Protein AF-A0A1C7LL46-F1 (afdb_monomer)

Mean predicted aligned error: 19.54 Å

pLDDT: mean 70.91, std 16.09, range [36.84, 93.62]

Solvent-accessible surface area (backbone atoms only — not comparable to full-atom values): 14063 Å² total; per-residue (Å²): 133,83,80,82,71,77,73,54,71,69,54,54,52,47,54,58,38,64,30,68,59,75,82,64,92,79,75,80,82,87,82,90,65,96,66,77,82,64,28,35,46,62,74,77,42,80,65,54,36,87,51,87,50,67,73,59,39,56,54,45,37,74,77,37,59,83,48,45,43,78,63,75,73,74,74,75,78,76,75,72,84,76,82,86,79,87,82,93,74,92,71,92,77,79,77,81,81,76,77,92,79,67,84,74,63,55,69,78,69,58,83,65,59,61,30,77,50,78,49,71,42,44,60,58,96,88,39,73,68,31,59,89,91,48,89,86,40,42,44,81,43,82,47,75,15,84,36,82,72,62,59,55,79,72,74,62,78,74,70,63,77,74,74,73,82,64,83,80,77,83,72,86,73,81,85,78,84,77,90,75,87,79,79,79,79,79,80,79,79,81,83,87,73,81,76,65,81,76,79,80,114

Organism: Grifola frondosa (NCBI:txid5627)

Secondary structure (DSSP, 8-state):
-----PPPHHHHHHHHHHSPPP--TT-----SS------HHHHHS-SSB----HHHHHHHHHH-TTTBPPP----------------------------S--TTTSGGGS---SEEEEEEESEETTEE-SPTT-TT-PEEEEEEESSTTTTGGGG-----------------------------------------GGGG-

Radius of gyration: 31.67 Å; Cα contacts (8 Å, |Δi|>4): 119; chains: 1; bounding box: 54×77×89 Å

Foldseek 3Di:
DDPPPPDDPVVVVCCQQQDQPDPPVPDPDDDDDPDDRQGNVVVPDPPCDQDPDVVVQVVCCVSPVGNHDDNPPPPPPPVPDDDDDDDDDDDDDDDPPPDPDPPPVVVVVVPAFQDKDKDFAQADPNDGPADPPDPPRGDIDIDGHNHPPSCVVVVVPPPVPPPPPPDDPDDPPPDPDDDDDPDDDDPDPDPPDPPDPVVVD

Structure (mmCIF, N/CA/C/O backbone):
data_AF-A0A1C7LL46-F1
#
_entry.id   AF-A0A1C7LL46-F1
#
loop_
_atom_site.group_PDB
_atom_site.id
_atom_site.type_symbol
_atom_site.label_atom_id
_atom_site.label_alt_id
_atom_site.label_comp_id
_atom_site.label_asym_id
_atom_site.label_entity_id
_atom_site.label_seq_id
_atom_site.pdbx_PDB_ins_code
_atom_site.Cartn_x
_atom_site.Cartn_y
_atom_site.Cartn_z
_atom_site.occupancy
_atom_site.B_iso_or_equiv
_atom_site.auth_seq_id
_atom_site.auth_comp_id
_atom_site.auth_asym_id
_atom_site.auth_atom_id
_atom_site.pdbx_PDB_model_num
ATOM 1 N N . MET A 1 1 ? -11.015 16.821 -11.821 1.00 39.72 1 MET A N 1
ATOM 2 C CA . MET A 1 1 ? -9.944 15.807 -11.879 1.00 39.72 1 MET A CA 1
ATOM 3 C C . MET A 1 1 ? -9.579 15.458 -10.449 1.00 39.72 1 MET A C 1
ATOM 5 O O . MET A 1 1 ? -9.053 16.314 -9.752 1.00 39.72 1 MET A O 1
ATOM 9 N N . ALA A 1 2 ? -9.971 14.277 -9.973 1.00 36.84 2 ALA A N 1
ATOM 10 C CA . ALA A 1 2 ? -9.552 13.798 -8.661 1.00 36.84 2 ALA A CA 1
ATOM 11 C C . ALA A 1 2 ? -8.119 13.280 -8.803 1.00 36.84 2 ALA A C 1
ATOM 13 O O . ALA A 1 2 ? -7.870 12.377 -9.597 1.00 36.84 2 ALA A O 1
ATOM 14 N N . HIS A 1 3 ? -7.171 13.884 -8.093 1.00 38.28 3 HIS A N 1
ATOM 15 C CA . HIS A 1 3 ? -5.833 13.322 -7.995 1.00 38.28 3 HIS A CA 1
ATOM 16 C C . HIS A 1 3 ? -5.945 12.044 -7.162 1.00 38.28 3 HIS A C 1
ATOM 18 O O . HIS A 1 3 ? -6.158 12.114 -5.952 1.00 38.28 3 HIS A O 1
ATOM 24 N N . CYS A 1 4 ? -5.843 10.881 -7.807 1.00 42.25 4 CYS A N 1
ATOM 25 C CA . CYS A 1 4 ? -5.650 9.609 -7.118 1.00 42.25 4 CYS A CA 1
ATOM 26 C C . CYS A 1 4 ? -4.240 9.597 -6.519 1.00 42.25 4 CYS A C 1
ATOM 28 O O . CYS A 1 4 ? -3.315 9.013 -7.074 1.00 42.25 4 CYS A O 1
ATOM 30 N N . SER A 1 5 ? -4.065 10.300 -5.401 1.00 73.81 5 SER A N 1
ATOM 31 C CA . SER A 1 5 ? -2.885 10.153 -4.560 1.00 73.81 5 SER A CA 1
ATOM 32 C C . SER A 1 5 ? -2.963 8.769 -3.941 1.00 73.81 5 SER A C 1
ATOM 34 O O . SER A 1 5 ? -3.756 8.548 -3.026 1.00 73.81 5 SER A O 1
ATOM 36 N N . VAL A 1 6 ? -2.172 7.831 -4.458 1.00 72.56 6 VAL A N 1
ATOM 37 C CA . VAL A 1 6 ? -2.021 6.530 -3.812 1.00 72.56 6 VAL A CA 1
ATOM 38 C C . VAL A 1 6 ? -1.464 6.789 -2.408 1.00 72.56 6 VAL A C 1
ATOM 40 O O . VAL A 1 6 ? -0.405 7.411 -2.292 1.00 72.56 6 VAL A O 1
ATOM 43 N N . PRO A 1 7 ? -2.182 6.394 -1.343 1.00 74.62 7 PRO A N 1
ATOM 44 C CA . PRO A 1 7 ? -1.717 6.600 0.020 1.00 74.62 7 PRO A CA 1
ATOM 45 C C . PRO A 1 7 ? -0.386 5.875 0.230 1.00 74.62 7 PRO A C 1
ATOM 47 O O . PRO A 1 7 ? -0.138 4.814 -0.348 1.00 74.62 7 PRO A O 1
ATOM 50 N N . LEU A 1 8 ? 0.485 6.453 1.056 1.00 80.62 8 LEU A N 1
ATOM 51 C CA . LEU A 1 8 ? 1.765 5.828 1.388 1.00 80.62 8 LEU A CA 1
ATOM 52 C C . LEU A 1 8 ? 1.522 4.459 2.041 1.00 80.62 8 LEU A C 1
ATOM 54 O O . LEU A 1 8 ? 0.527 4.262 2.740 1.00 80.62 8 LEU A O 1
ATOM 58 N N . LEU A 1 9 ? 2.460 3.522 1.874 1.00 76.56 9 LEU A N 1
ATOM 59 C CA . LEU A 1 9 ? 2.357 2.187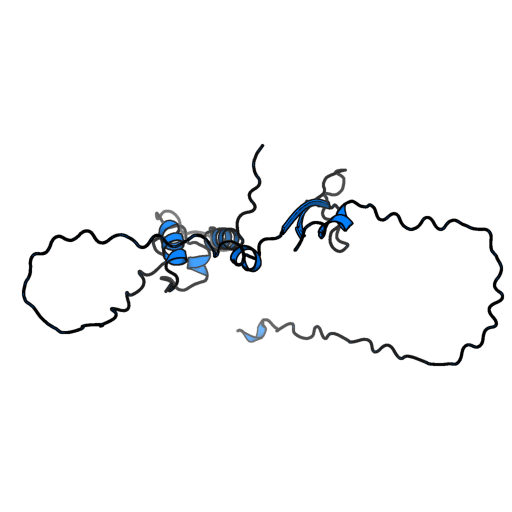 2.477 1.00 76.56 9 LEU A CA 1
ATOM 60 C C . LEU A 1 9 ? 2.110 2.259 3.993 1.00 76.56 9 LEU A C 1
ATOM 62 O O . LEU A 1 9 ? 1.296 1.511 4.521 1.00 76.56 9 LEU A O 1
ATOM 66 N N . SER A 1 10 ? 2.757 3.201 4.684 1.00 77.31 10 SER A N 1
ATOM 67 C CA . SER A 1 10 ? 2.539 3.440 6.114 1.00 77.31 10 SER A CA 1
ATOM 68 C C . SER A 1 10 ? 1.086 3.793 6.436 1.00 77.31 10 SER A C 1
ATOM 70 O O . SER A 1 10 ? 0.539 3.282 7.408 1.00 77.31 10 SER A O 1
ATOM 72 N N . GLU A 1 11 ? 0.438 4.616 5.612 1.00 81.62 11 GLU A N 1
ATOM 73 C CA . GLU A 1 11 ? -0.970 4.980 5.772 1.00 81.62 11 GLU A CA 1
ATOM 74 C C . GLU A 1 11 ? -1.886 3.771 5.560 1.00 81.62 11 GLU A C 1
ATOM 76 O O . GLU A 1 11 ? -2.806 3.565 6.348 1.00 81.62 11 GLU A O 1
ATOM 81 N N . LEU A 1 12 ? -1.616 2.940 4.546 1.00 83.69 12 LEU A N 1
ATOM 82 C CA . LEU A 1 12 ? -2.357 1.695 4.329 1.00 83.69 12 LEU A CA 1
ATOM 83 C C . LEU A 1 12 ? -2.206 0.736 5.516 1.00 83.69 12 LEU A C 1
ATOM 85 O O . LEU A 1 12 ? -3.208 0.224 6.011 1.00 83.69 12 LEU A O 1
ATOM 89 N N . CYS A 1 13 ? -0.988 0.560 6.033 1.00 83.44 13 CYS A N 1
ATOM 90 C CA . CYS A 1 13 ? -0.743 -0.247 7.228 1.00 83.44 13 CYS A CA 1
ATOM 91 C C . CYS A 1 13 ? -1.509 0.294 8.442 1.00 83.44 13 CYS A C 1
ATOM 93 O O . CYS A 1 13 ? -2.132 -0.480 9.166 1.00 83.44 13 CYS A O 1
ATOM 95 N N . PHE A 1 14 ? -1.518 1.615 8.655 1.00 85.62 14 PHE A N 1
ATOM 96 C CA . PHE A 1 14 ? -2.304 2.208 9.735 1.00 85.62 14 PHE A CA 1
ATOM 97 C C . PHE A 1 14 ? -3.803 2.016 9.516 1.00 85.62 14 PHE A C 1
ATOM 99 O O . PHE A 1 14 ? -4.487 1.650 10.460 1.00 85.62 14 PHE A O 1
ATOM 106 N N . ARG A 1 15 ? -4.333 2.166 8.299 1.00 87.38 15 ARG A N 1
ATOM 107 C CA . ARG A 1 15 ? -5.757 1.897 8.032 1.00 87.38 15 ARG A CA 1
ATOM 108 C C . ARG A 1 15 ? -6.154 0.473 8.410 1.00 87.38 15 ARG A C 1
ATOM 110 O O . ARG A 1 15 ? -7.211 0.297 9.001 1.00 87.38 15 ARG A O 1
ATOM 117 N N . VAL A 1 16 ? -5.301 -0.512 8.127 1.00 90.69 16 VAL A N 1
ATOM 118 C CA . VAL A 1 16 ? -5.537 -1.909 8.520 1.00 90.69 16 VAL A CA 1
ATOM 119 C C . VAL A 1 16 ? -5.450 -2.078 10.038 1.00 90.69 16 VAL A C 1
ATOM 121 O O . VAL A 1 16 ? -6.355 -2.636 10.642 1.00 90.69 16 VAL A O 1
ATOM 124 N N . LEU A 1 17 ? -4.405 -1.559 10.687 1.00 89.81 17 LEU A N 1
ATOM 125 C CA . LEU A 1 17 ? -4.219 -1.700 12.140 1.00 89.81 17 LEU A CA 1
ATOM 126 C C . LEU A 1 17 ? -5.294 -0.975 12.965 1.00 89.81 17 LEU A C 1
ATOM 128 O O . LEU A 1 17 ? -5.624 -1.396 14.075 1.00 89.81 17 LEU A O 1
ATOM 132 N N . LEU A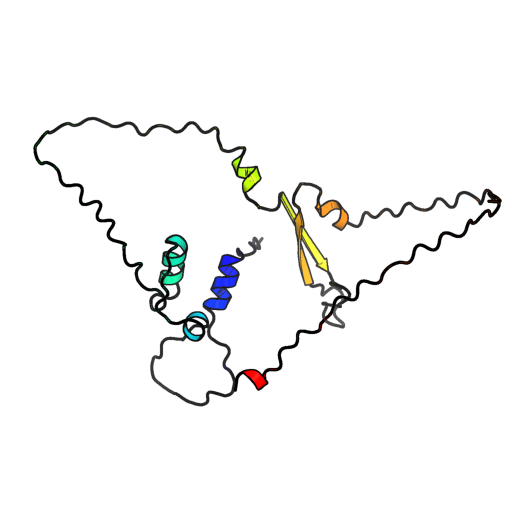 1 18 ? -5.817 0.128 12.434 1.00 88.25 18 LEU A N 1
ATOM 133 C CA . LEU A 1 18 ? -6.825 0.970 13.071 1.00 88.25 18 LEU A CA 1
ATOM 134 C C . LEU A 1 18 ? -8.258 0.577 12.708 1.00 88.25 18 LEU A C 1
ATOM 136 O O . LEU A 1 18 ? -9.192 1.127 13.289 1.00 88.25 18 LEU A O 1
ATOM 140 N N . ALA A 1 19 ? -8.440 -0.351 11.768 1.00 89.88 19 ALA A N 1
ATOM 141 C CA . ALA A 1 19 ? -9.754 -0.866 11.435 1.00 89.88 19 ALA A CA 1
ATOM 142 C C . ALA A 1 19 ? -10.361 -1.615 12.639 1.00 89.88 19 ALA A C 1
ATOM 144 O O . ALA A 1 19 ? -9.629 -2.190 13.460 1.00 89.88 19 ALA A O 1
ATOM 145 N N . PRO A 1 20 ? -11.699 -1.607 12.769 1.00 88.81 20 PRO A N 1
ATOM 146 C CA . PRO A 1 20 ? -12.373 -2.489 13.708 1.00 88.81 20 PRO A CA 1
ATOM 147 C C . PRO A 1 20 ? -12.085 -3.953 13.329 1.00 88.81 20 PRO A C 1
ATOM 149 O O . PRO A 1 20 ? -11.974 -4.261 12.140 1.00 88.81 20 PRO A O 1
ATOM 152 N N . PRO A 1 21 ? -11.951 -4.866 14.305 1.00 87.38 21 PRO A N 1
ATOM 153 C CA . PRO A 1 21 ? -11.805 -6.281 14.016 1.00 87.38 21 PRO A CA 1
ATOM 154 C C . PRO A 1 21 ? -13.058 -6.775 13.294 1.00 87.38 21 PRO A C 1
ATOM 156 O O . PRO A 1 21 ? -14.181 -6.446 13.685 1.00 87.38 21 PRO A O 1
ATOM 159 N N . GLU A 1 22 ? -12.858 -7.569 12.243 1.00 84.75 22 GLU A N 1
ATOM 160 C CA . GLU A 1 22 ? -13.953 -8.235 11.543 1.00 84.75 22 GLU A CA 1
ATOM 161 C C . GLU A 1 22 ? -14.803 -9.012 12.563 1.00 84.75 22 GLU A C 1
ATOM 163 O O . GLU A 1 22 ? -14.236 -9.730 13.402 1.00 84.75 22 GLU A O 1
ATOM 168 N N . PRO A 1 23 ? -16.142 -8.869 12.540 1.00 77.00 23 PRO A N 1
ATOM 169 C CA . PRO A 1 23 ? -17.026 -9.556 13.464 1.00 77.00 23 PRO A CA 1
ATOM 170 C C . PRO A 1 23 ? -16.974 -11.051 13.156 1.00 77.00 23 PRO A C 1
ATOM 172 O O . PRO A 1 23 ? -17.749 -11.586 12.365 1.00 77.00 23 PRO A O 1
ATOM 175 N N . THR A 1 24 ? -16.032 -11.745 13.784 1.00 76.06 24 THR A N 1
ATOM 176 C CA . THR A 1 24 ? -15.979 -13.199 13.759 1.00 76.06 24 THR A CA 1
ATOM 177 C C . THR A 1 24 ? -17.281 -13.684 14.383 1.00 76.06 24 THR A C 1
ATOM 179 O O . THR A 1 24 ? -17.603 -13.351 15.525 1.00 76.06 24 THR A O 1
ATOM 182 N N . ALA A 1 25 ? -18.066 -14.417 13.589 1.00 67.31 25 ALA A N 1
ATOM 183 C CA . ALA A 1 25 ? -19.472 -14.756 13.828 1.00 67.31 25 ALA A CA 1
ATOM 184 C C . ALA A 1 25 ? -19.757 -15.538 15.131 1.00 67.31 25 ALA A C 1
ATOM 186 O O . ALA A 1 25 ? -20.892 -15.921 15.400 1.00 67.31 25 ALA A O 1
ATOM 187 N N . THR A 1 26 ? -18.740 -15.787 15.949 1.00 65.94 26 THR A N 1
ATOM 188 C CA . THR A 1 26 ? -18.795 -16.567 17.179 1.00 65.94 26 THR A CA 1
ATOM 189 C C . THR A 1 26 ? -19.023 -15.748 18.445 1.00 65.94 26 THR A C 1
ATOM 191 O O . THR A 1 26 ? -19.378 -16.349 19.456 1.00 65.94 26 THR A O 1
ATOM 194 N N . ASN A 1 27 ? -18.893 -14.415 18.440 1.00 56.12 27 ASN A N 1
ATOM 195 C CA . ASN A 1 27 ? -19.076 -13.640 19.675 1.00 56.12 27 ASN A CA 1
ATOM 196 C C . ASN A 1 27 ? -20.486 -13.047 19.793 1.00 56.12 27 ASN A C 1
ATOM 198 O O . ASN A 1 27 ? -20.750 -11.870 19.542 1.00 56.12 27 ASN A O 1
ATOM 202 N N . THR A 1 28 ? -21.419 -13.923 20.155 1.00 63.34 28 THR A N 1
ATOM 203 C CA . THR A 1 28 ? -22.797 -13.559 20.472 1.00 63.34 28 THR A CA 1
ATOM 204 C C . THR A 1 28 ? -22.840 -12.938 21.871 1.00 63.34 28 THR A C 1
ATOM 206 O O . THR A 1 28 ? -22.580 -13.613 22.858 1.00 63.34 28 THR A O 1
ATOM 209 N N . GLN A 1 29 ? -23.251 -11.667 21.924 1.00 61.62 29 GLN A N 1
ATOM 210 C CA . GLN A 1 29 ? -23.754 -10.941 23.099 1.00 61.62 29 GLN A CA 1
ATOM 211 C C . GLN A 1 29 ? -22.730 -10.449 24.137 1.00 61.62 29 GLN A C 1
ATOM 213 O O . GLN A 1 29 ? -22.396 -11.108 25.116 1.00 61.62 29 GLN A O 1
ATOM 218 N N . SER A 1 30 ? -22.423 -9.156 24.048 1.00 53.72 30 SER A N 1
ATOM 219 C CA . SER A 1 30 ? -22.454 -8.289 25.230 1.00 53.72 30 SER A CA 1
ATOM 220 C C . SER A 1 30 ? -23.009 -6.931 24.822 1.00 53.72 30 SER A C 1
ATOM 222 O O . SER A 1 30 ? -22.359 -6.124 24.164 1.00 53.72 30 SER A O 1
ATOM 224 N N . ALA A 1 31 ? -24.287 -6.749 25.140 1.00 56.97 31 ALA A N 1
ATOM 225 C CA . ALA A 1 31 ? -25.068 -5.571 24.827 1.00 56.97 31 ALA A CA 1
ATOM 226 C C . ALA A 1 31 ? -24.829 -4.450 25.855 1.00 56.97 31 ALA A C 1
ATOM 228 O O . ALA A 1 31 ? -24.741 -4.697 27.054 1.00 56.97 31 ALA A O 1
ATOM 229 N N . ALA A 1 32 ? -24.852 -3.215 25.348 1.00 50.75 32 ALA A N 1
ATOM 230 C CA . ALA A 1 32 ? -25.292 -2.005 26.050 1.00 50.75 32 ALA A CA 1
ATOM 231 C C . ALA A 1 32 ? -24.378 -1.360 27.116 1.00 50.75 32 ALA A C 1
ATOM 233 O 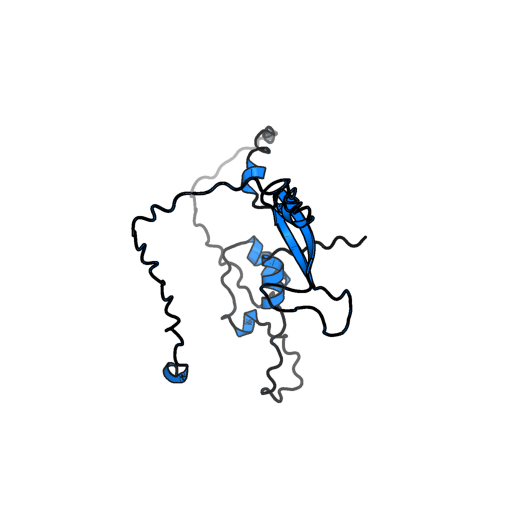O . ALA A 1 32 ? -24.869 -0.646 27.987 1.00 50.75 32 ALA A O 1
ATOM 234 N N . GLY A 1 33 ? -23.057 -1.495 27.000 1.00 59.97 33 GLY A N 1
ATOM 235 C CA . GLY A 1 33 ? -22.121 -0.511 27.560 1.00 59.97 33 GLY A CA 1
ATOM 236 C C . GLY A 1 33 ? -21.550 0.350 26.436 1.00 59.97 33 GLY A C 1
ATOM 237 O O . GLY A 1 33 ? -21.366 -0.161 25.336 1.00 59.97 33 GLY A O 1
ATOM 238 N N . GLN A 1 34 ? -21.252 1.629 26.674 1.00 64.12 34 GLN A N 1
ATOM 239 C CA . GLN A 1 34 ? -20.452 2.476 25.773 1.00 64.12 34 GLN A CA 1
ATOM 240 C C . GLN A 1 34 ? -19.004 1.950 25.701 1.00 64.12 34 GLN A C 1
ATOM 242 O O . GLN A 1 34 ? -18.069 2.593 26.169 1.00 64.12 34 GLN A O 1
ATOM 247 N N . GLY A 1 35 ? -18.831 0.729 25.195 1.00 66.00 35 GLY A N 1
ATOM 248 C CA . GLY A 1 35 ? -17.543 0.090 25.014 1.00 66.00 35 GLY A CA 1
ATOM 249 C C . GLY A 1 35 ? -16.788 0.842 23.936 1.00 66.00 35 GLY A C 1
ATOM 250 O O . GLY A 1 35 ? -17.284 1.019 22.823 1.00 66.00 35 GLY A O 1
ATOM 251 N N . THR A 1 36 ? -15.604 1.323 24.285 1.00 75.75 36 THR A N 1
ATOM 252 C CA . THR A 1 36 ? -14.623 1.807 23.324 1.00 75.75 36 THR A CA 1
ATOM 253 C C . THR A 1 36 ? -14.447 0.747 22.237 1.00 75.75 36 THR A C 1
ATOM 255 O O . THR A 1 36 ? -14.259 -0.431 22.540 1.00 75.75 36 THR A O 1
ATOM 258 N N . GLN A 1 37 ? -14.583 1.142 20.969 1.00 78.69 37 GLN A N 1
ATOM 259 C CA . GLN A 1 37 ? -14.369 0.229 19.848 1.00 78.69 37 GLN A CA 1
ATOM 260 C C . GLN A 1 37 ? -12.929 -0.279 19.927 1.00 78.69 37 GLN A C 1
ATOM 262 O O . GLN A 1 37 ? -11.989 0.512 19.847 1.00 78.69 37 GLN A O 1
ATOM 267 N N . THR A 1 38 ? -12.758 -1.582 20.136 1.00 83.94 38 THR A N 1
ATOM 268 C CA . THR A 1 38 ? -11.438 -2.203 20.127 1.00 83.94 38 THR A CA 1
ATOM 269 C C . THR A 1 38 ? -10.929 -2.233 18.693 1.00 83.94 38 THR A C 1
ATOM 271 O O . THR A 1 38 ? -11.652 -2.640 17.790 1.00 83.94 38 THR A O 1
ATOM 274 N N . THR A 1 39 ? -9.708 -1.762 18.452 1.00 89.31 39 THR A N 1
ATOM 275 C CA . THR A 1 39 ? -9.078 -1.824 17.121 1.00 89.31 39 THR A CA 1
ATOM 276 C C . THR A 1 39 ? -8.300 -3.127 16.954 1.00 89.31 39 THR A C 1
ATOM 278 O O . THR A 1 39 ? -7.928 -3.764 17.945 1.00 89.31 39 THR A O 1
ATOM 281 N N . ILE A 1 40 ? -7.994 -3.517 15.711 1.00 89.44 40 ILE A N 1
ATOM 282 C CA . ILE A 1 40 ? -7.128 -4.679 15.434 1.00 89.44 40 ILE A CA 1
ATOM 283 C C . ILE A 1 40 ? -5.801 -4.559 16.196 1.00 89.44 40 ILE A C 1
ATOM 285 O O . ILE A 1 40 ? -5.352 -5.523 16.817 1.00 89.44 40 ILE A O 1
ATOM 289 N N . LEU A 1 41 ? -5.223 -3.358 16.245 1.00 88.81 41 LEU A N 1
ATOM 290 C CA . LEU A 1 41 ? -4.002 -3.076 16.997 1.00 88.81 41 LEU A CA 1
ATOM 291 C C . LEU A 1 41 ? -4.135 -3.395 18.496 1.00 88.81 41 LEU A C 1
ATOM 293 O O . LEU A 1 41 ? -3.232 -4.011 19.053 1.00 88.81 41 LEU A O 1
ATOM 297 N N . GLN A 1 42 ? -5.254 -3.038 19.132 1.00 88.00 42 GLN A N 1
ATOM 298 C CA . GLN A 1 42 ? -5.509 -3.383 20.539 1.00 88.00 42 GLN A CA 1
ATOM 299 C C . GLN A 1 42 ? -5.764 -4.880 20.748 1.00 88.00 42 GLN A C 1
ATOM 301 O O . GLN A 1 42 ? -5.480 -5.401 21.821 1.00 88.00 42 GLN A O 1
ATOM 306 N N . SER A 1 43 ? -6.313 -5.571 19.744 1.00 86.94 43 SER A N 1
ATOM 307 C CA . SER A 1 43 ? -6.570 -7.014 19.831 1.00 86.94 43 SER A CA 1
ATOM 308 C C . SER A 1 43 ? -5.306 -7.862 19.665 1.00 86.94 43 SER A C 1
ATOM 310 O O . SER A 1 43 ? -5.185 -8.906 20.300 1.00 86.94 43 SER A O 1
ATOM 312 N N . LEU A 1 44 ? -4.364 -7.415 18.826 1.00 88.50 44 LEU A N 1
ATOM 313 C CA . LEU A 1 44 ? -3.159 -8.172 18.481 1.00 88.50 44 LEU A CA 1
ATOM 314 C C . LEU A 1 44 ? -1.967 -7.851 19.386 1.00 88.50 44 LEU A C 1
ATOM 316 O O . LEU A 1 44 ? -1.106 -8.708 19.584 1.00 88.50 44 LEU A O 1
ATOM 320 N N . TYR A 1 45 ? -1.891 -6.633 19.926 1.00 86.75 45 TYR A N 1
ATOM 321 C CA . TYR A 1 45 ? -0.752 -6.181 20.720 1.00 86.75 45 TYR A CA 1
ATOM 322 C C . TYR A 1 45 ? -1.154 -5.836 22.151 1.00 86.75 45 TYR A C 1
ATOM 324 O O . TYR A 1 45 ? -2.234 -5.315 22.416 1.00 86.75 45 TYR A O 1
ATOM 332 N N . GLN A 1 46 ? -0.234 -6.068 23.089 1.00 84.94 46 GLN A N 1
ATOM 333 C CA . GLN A 1 46 ? -0.395 -5.610 24.466 1.00 84.94 46 GLN A CA 1
ATOM 334 C C . GLN A 1 46 ? -0.248 -4.083 24.509 1.00 84.94 46 GLN A C 1
ATOM 336 O O . GLN A 1 46 ? 0.847 -3.544 24.346 1.00 84.94 46 GLN A O 1
ATOM 341 N N . CYS A 1 47 ? -1.364 -3.383 24.704 1.00 84.12 47 CYS A N 1
ATOM 342 C CA . CYS A 1 47 ? -1.382 -1.943 24.942 1.00 84.12 47 CYS A CA 1
ATOM 343 C C . CYS A 1 47 ? -1.143 -1.628 26.434 1.00 84.12 47 CYS A C 1
ATOM 345 O O . CYS A 1 47 ? -1.592 -2.385 27.297 1.00 84.12 47 CYS A O 1
ATOM 347 N N . PRO A 1 48 ? -0.491 -0.496 26.759 1.00 86.50 48 PRO A N 1
ATOM 348 C CA . PRO A 1 48 ? -0.084 0.568 25.842 1.00 86.50 48 PRO A CA 1
ATOM 349 C C . PRO A 1 48 ? 1.256 0.285 25.133 1.00 86.50 48 PRO A C 1
ATOM 351 O O . PRO A 1 48 ? 2.225 -0.132 25.760 1.00 86.50 48 PRO A O 1
ATOM 354 N N . LEU A 1 49 ? 1.330 0.560 23.825 1.00 85.19 49 LEU A N 1
ATOM 355 C CA . LEU A 1 49 ? 2.550 0.373 23.029 1.00 85.19 49 LEU A CA 1
ATOM 356 C C . LEU A 1 49 ? 3.648 1.356 23.459 1.00 85.19 49 LEU A C 1
ATOM 358 O O . LEU A 1 49 ? 3.381 2.548 23.645 1.00 85.19 49 LEU A O 1
ATOM 362 N N . GLU A 1 50 ? 4.891 0.880 23.565 1.00 87.50 50 GLU A N 1
ATOM 363 C CA . GLU A 1 50 ? 6.075 1.721 23.782 1.00 87.50 50 GLU A CA 1
ATOM 364 C C . GLU A 1 50 ? 6.674 2.136 22.427 1.00 87.50 50 GLU A C 1
ATOM 366 O O . GLU A 1 50 ? 7.492 1.436 21.825 1.00 87.50 50 GLU A O 1
ATOM 371 N N . VAL A 1 51 ? 6.238 3.287 21.910 1.00 86.12 51 VAL A N 1
ATOM 372 C CA . VAL A 1 51 ? 6.680 3.799 20.604 1.00 86.12 51 VAL A CA 1
ATOM 373 C C . VAL A 1 51 ? 7.865 4.747 20.787 1.00 86.12 51 VAL A C 1
ATOM 375 O O . VAL A 1 51 ? 7.733 5.823 21.364 1.00 86.12 51 VAL A O 1
ATOM 378 N N . LYS A 1 52 ? 9.033 4.373 20.252 1.00 86.38 52 LYS A N 1
ATOM 379 C CA . LYS A 1 52 ? 10.266 5.186 20.339 1.00 86.38 52 LYS A CA 1
ATOM 380 C C . LYS A 1 52 ? 10.371 6.273 19.263 1.00 86.38 52 LYS A C 1
ATOM 382 O O . LYS A 1 52 ? 11.143 7.214 19.418 1.00 86.38 52 LYS A O 1
ATOM 387 N N . ALA A 1 53 ? 9.624 6.143 18.165 1.00 86.69 53 ALA A N 1
ATOM 388 C CA . ALA A 1 53 ? 9.651 7.090 17.054 1.00 86.69 53 ALA A CA 1
ATOM 389 C C . ALA A 1 53 ? 8.616 8.215 17.272 1.00 86.69 53 ALA A C 1
ATOM 391 O O . ALA A 1 53 ? 7.416 7.936 17.234 1.00 86.69 53 ALA A O 1
ATOM 392 N N . PRO A 1 54 ? 9.033 9.485 17.452 1.00 83.81 54 PRO A N 1
ATOM 393 C CA . PRO A 1 54 ? 8.126 10.571 17.834 1.00 83.81 54 PRO A CA 1
ATOM 394 C C . PRO A 1 54 ? 7.057 10.870 16.775 1.00 83.81 54 PRO A C 1
ATOM 396 O O . PRO A 1 54 ? 5.916 11.147 17.124 1.00 83.81 54 PRO A O 1
ATOM 399 N N . LEU A 1 55 ? 7.392 10.747 15.484 1.00 82.06 55 LEU A N 1
ATOM 400 C CA . LEU A 1 55 ? 6.426 10.955 14.399 1.00 82.06 55 LEU A CA 1
ATOM 401 C C . LEU A 1 55 ? 5.298 9.911 14.438 1.00 82.06 55 LEU A C 1
ATOM 403 O O . LEU A 1 55 ? 4.128 10.258 14.334 1.00 82.06 55 LEU A O 1
ATOM 407 N N . VAL A 1 56 ? 5.655 8.639 14.643 1.00 84.38 56 VAL A N 1
ATOM 408 C CA . VAL A 1 56 ? 4.693 7.529 14.736 1.00 84.38 56 VAL A CA 1
ATOM 409 C C . VAL A 1 56 ? 3.844 7.659 15.998 1.00 84.38 56 VAL A C 1
ATOM 411 O O . VAL A 1 56 ? 2.646 7.397 15.959 1.00 84.38 56 VAL A O 1
ATOM 414 N N . TYR A 1 57 ? 4.449 8.102 17.103 1.00 88.25 57 TYR A N 1
ATOM 415 C CA . TYR A 1 57 ? 3.749 8.349 18.357 1.00 88.25 57 TYR A CA 1
ATOM 416 C C . TYR A 1 57 ? 2.645 9.402 18.204 1.00 88.25 57 TYR A C 1
ATOM 418 O O . TYR A 1 57 ? 1.514 9.136 18.595 1.00 88.25 57 TYR A O 1
ATOM 426 N N . GLU A 1 58 ? 2.935 10.564 17.607 1.00 85.06 58 GLU A N 1
ATOM 427 C CA . GLU A 1 58 ? 1.929 11.622 17.423 1.00 85.06 58 GLU A CA 1
ATOM 428 C C . GLU A 1 58 ? 0.771 11.157 16.529 1.00 85.06 58 GLU A C 1
ATOM 430 O O . GLU A 1 58 ? -0.394 11.383 16.858 1.00 85.06 58 GLU A O 1
ATOM 435 N N . THR A 1 59 ? 1.070 10.436 15.442 1.00 84.00 59 THR A N 1
ATOM 436 C CA . THR A 1 59 ? 0.036 9.864 14.568 1.00 84.00 59 THR A CA 1
ATOM 437 C C . THR A 1 59 ? -0.826 8.843 15.309 1.00 84.00 59 THR A C 1
ATOM 439 O O . THR A 1 59 ? -2.050 8.959 15.313 1.00 84.00 59 THR A O 1
ATOM 442 N N . LEU A 1 60 ? -0.210 7.868 15.983 1.00 85.75 60 LEU A N 1
ATOM 443 C CA . LEU A 1 60 ? -0.954 6.837 16.707 1.00 85.75 60 LEU A CA 1
ATOM 444 C C . LEU A 1 60 ? -1.752 7.416 17.877 1.00 85.75 60 LEU A C 1
ATOM 446 O O . LEU A 1 60 ? -2.872 6.984 18.106 1.00 85.75 60 LEU A O 1
ATOM 450 N N . LYS A 1 61 ? -1.228 8.421 18.583 1.00 87.81 61 LYS A N 1
ATOM 451 C CA . LYS A 1 61 ? -1.928 9.101 19.677 1.00 87.81 61 LYS A CA 1
ATOM 452 C C . LYS A 1 61 ? -3.136 9.903 19.190 1.00 87.81 61 LYS A C 1
ATOM 454 O O . LYS A 1 61 ? -4.144 9.952 19.889 1.00 87.81 61 LYS A O 1
ATOM 459 N N . ALA A 1 62 ? -3.043 10.534 18.018 1.00 82.62 62 ALA A N 1
ATOM 460 C CA . ALA A 1 62 ? -4.168 11.248 17.420 1.00 82.62 62 ALA A CA 1
ATOM 461 C C . ALA A 1 62 ? -5.286 10.287 16.982 1.00 82.62 62 ALA A C 1
ATOM 463 O O . ALA A 1 62 ? -6.462 10.616 17.112 1.00 82.62 62 ALA A O 1
ATOM 464 N N . CYS A 1 63 ? -4.921 9.104 16.484 1.00 79.19 63 CYS A N 1
ATOM 465 C CA . CYS A 1 63 ? -5.882 8.119 15.994 1.00 79.19 63 CYS A CA 1
ATOM 466 C C . CYS A 1 63 ? -6.433 7.187 17.086 1.00 79.19 63 CYS A C 1
ATOM 468 O O . CYS A 1 63 ? -7.586 6.776 17.010 1.00 79.19 63 CYS A O 1
ATOM 470 N N . VAL A 1 64 ? -5.617 6.828 18.079 1.00 85.62 64 VAL A N 1
ATOM 471 C CA . VAL A 1 64 ? -5.923 5.848 19.137 1.00 85.62 64 VAL A CA 1
ATOM 472 C C . VAL A 1 64 ? -5.255 6.296 20.442 1.00 85.62 64 VAL A C 1
ATOM 474 O O . VAL A 1 64 ? -4.215 5.765 20.844 1.00 85.62 64 VAL A O 1
ATOM 477 N N . PRO A 1 65 ? -5.821 7.302 21.127 1.00 81.38 65 PRO A N 1
ATOM 478 C CA . PRO A 1 65 ? -5.174 7.921 22.283 1.00 81.38 65 PRO A CA 1
ATOM 479 C C . PRO A 1 65 ? -4.880 6.927 23.414 1.00 81.38 65 PRO A C 1
ATOM 481 O O . PRO A 1 65 ? -3.878 7.080 24.110 1.00 81.38 65 PRO A O 1
ATOM 484 N N . ASP A 1 66 ? -5.696 5.880 23.549 1.00 82.38 66 ASP A N 1
ATOM 485 C CA . ASP A 1 66 ? -5.583 4.894 24.628 1.00 82.38 66 ASP A CA 1
ATOM 486 C C . ASP A 1 66 ? -4.615 3.740 24.312 1.00 82.38 66 ASP A C 1
ATOM 488 O O . ASP A 1 66 ? -4.243 2.977 25.203 1.00 82.38 66 ASP A O 1
ATOM 492 N N . ALA A 1 67 ? -4.184 3.586 23.054 1.00 84.00 67 ALA A N 1
ATOM 493 C CA . ALA A 1 67 ? -3.334 2.464 22.643 1.00 84.00 67 ALA A CA 1
ATOM 494 C C . ALA A 1 67 ? -1.831 2.728 22.828 1.00 84.00 67 ALA A C 1
ATOM 496 O O . ALA A 1 67 ? -1.022 1.804 22.700 1.00 84.00 67 ALA A O 1
ATOM 497 N N . VAL A 1 68 ? -1.438 3.974 23.107 1.00 85.81 68 VAL A N 1
ATOM 498 C CA . VAL A 1 68 ? -0.039 4.415 23.083 1.00 85.81 68 VAL A CA 1
ATOM 499 C C . VAL A 1 68 ? 0.368 4.969 24.441 1.00 85.81 68 VAL A C 1
ATOM 501 O O . VAL A 1 68 ? -0.281 5.863 24.983 1.00 85.81 68 VAL A O 1
ATOM 504 N N . SER A 1 69 ? 1.474 4.469 24.996 1.00 84.88 69 SER A N 1
ATOM 505 C CA . SER A 1 69 ? 2.022 5.031 26.233 1.00 84.88 69 SER A CA 1
ATOM 506 C C . SER A 1 69 ? 2.756 6.320 25.905 1.00 84.88 69 SER A C 1
ATOM 508 O O . SER A 1 69 ? 3.448 6.405 24.888 1.00 84.88 69 SER A O 1
ATOM 510 N N . LYS A 1 70 ? 2.630 7.334 26.771 1.00 80.44 70 LYS A N 1
ATOM 511 C CA . LYS A 1 70 ? 3.519 8.496 26.691 1.00 80.44 70 LYS A CA 1
ATOM 512 C C . LYS A 1 70 ? 4.945 7.952 26.715 1.00 80.44 70 LYS A C 1
ATOM 514 O O . LYS A 1 70 ? 5.236 7.202 27.651 1.00 80.44 70 LYS A O 1
ATOM 519 N N . PRO A 1 71 ? 5.801 8.283 25.727 1.00 76.25 71 PRO A N 1
ATOM 520 C CA . PRO A 1 71 ? 7.177 7.841 25.756 1.00 76.25 71 PRO A CA 1
ATOM 521 C C . PRO A 1 71 ? 7.705 8.276 27.108 1.00 76.25 71 PRO A C 1
ATOM 523 O O . PRO A 1 71 ? 7.599 9.456 27.461 1.00 76.25 71 PRO A O 1
ATOM 526 N N . THR A 1 72 ? 8.163 7.306 27.901 1.00 76.56 72 THR A N 1
ATOM 527 C CA . THR A 1 72 ? 8.882 7.606 29.129 1.00 76.56 72 THR A CA 1
ATOM 528 C C . THR A 1 72 ? 10.040 8.444 28.648 1.00 76.56 72 THR A C 1
ATOM 530 O O . THR A 1 72 ? 10.957 7.902 28.030 1.00 76.56 72 THR A O 1
ATOM 533 N N . GLU A 1 73 ? 9.938 9.769 28.808 1.00 71.25 73 GLU A N 1
ATOM 534 C CA . GLU A 1 73 ? 11.045 10.660 28.537 1.00 71.25 73 GLU A CA 1
ATOM 535 C C . GLU A 1 73 ? 12.162 10.052 29.355 1.00 71.25 73 GLU A C 1
ATOM 537 O O . GLU A 1 73 ? 12.118 10.059 30.589 1.00 71.25 73 GLU A O 1
ATOM 542 N N . GLN A 1 74 ? 13.108 9.405 28.671 1.00 58.72 74 GLN A N 1
ATOM 543 C CA . GLN A 1 74 ? 14.365 9.075 29.284 1.00 58.72 74 GLN A CA 1
ATOM 544 C C . GLN A 1 74 ? 14.884 10.441 29.653 1.00 58.72 74 GLN A C 1
ATOM 546 O O . GLN A 1 74 ? 15.376 11.178 28.798 1.00 58.72 74 GLN A O 1
ATOM 551 N N . LEU A 1 75 ? 14.636 10.797 30.913 1.00 54.59 75 LEU A N 1
ATOM 552 C CA . LEU A 1 75 ? 15.171 11.938 31.599 1.00 54.59 75 LEU A CA 1
ATOM 553 C C . LEU A 1 75 ? 16.659 11.762 31.413 1.00 54.59 75 LEU A C 1
ATOM 555 O O . LEU A 1 75 ? 17.326 11.053 32.167 1.00 54.59 75 LEU A O 1
ATOM 559 N N . SER A 1 76 ? 17.151 12.337 30.320 1.00 51.25 76 SER A N 1
ATOM 560 C CA . SER A 1 76 ? 18.547 12.471 30.023 1.00 51.25 76 SER A CA 1
ATOM 561 C C . SER A 1 76 ? 19.026 13.327 31.171 1.00 51.25 76 SER A C 1
ATOM 563 O O . SER A 1 76 ? 18.958 14.557 31.132 1.00 51.25 76 SER A O 1
ATOM 565 N N . MET A 1 77 ? 19.471 12.651 32.229 1.00 47.91 77 MET A N 1
ATOM 566 C CA . MET A 1 77 ? 20.200 13.201 33.348 1.00 47.91 77 MET A CA 1
ATOM 567 C C . MET A 1 77 ? 21.563 13.663 32.831 1.00 47.91 77 MET A C 1
ATOM 569 O O . MET A 1 77 ? 22.614 13.295 33.335 1.00 47.91 77 MET A O 1
ATOM 573 N N . ARG A 1 78 ? 21.569 14.577 31.861 1.00 54.41 78 ARG A N 1
ATOM 574 C CA . ARG A 1 78 ? 22.604 15.592 31.750 1.00 54.41 78 ARG A CA 1
ATOM 575 C C . ARG A 1 78 ? 22.245 16.694 32.737 1.00 54.41 78 ARG A C 1
ATOM 577 O O . ARG A 1 78 ? 22.075 17.855 32.385 1.00 54.41 78 ARG A O 1
ATOM 584 N N . LYS A 1 79 ? 22.193 16.299 34.012 1.00 51.72 79 LYS A N 1
ATOM 585 C CA . LYS A 1 79 ? 22.391 17.165 35.168 1.00 51.72 79 LYS A CA 1
ATOM 586 C C . LYS A 1 79 ? 23.838 17.654 35.096 1.00 51.72 79 LYS A C 1
ATOM 588 O O . LYS A 1 79 ? 24.707 17.189 35.825 1.00 51.72 79 LYS A O 1
ATOM 593 N N . ARG A 1 80 ? 24.129 18.558 34.157 1.00 56.38 80 ARG A N 1
ATOM 594 C CA . ARG A 1 80 ? 25.345 19.362 34.217 1.00 56.38 80 ARG A CA 1
ATOM 595 C C . ARG A 1 80 ? 25.115 20.375 35.325 1.00 56.38 80 ARG A C 1
ATOM 597 O O . ARG A 1 80 ? 24.525 21.429 35.122 1.00 56.38 80 ARG A O 1
ATOM 604 N N . LEU A 1 81 ? 25.568 20.003 36.520 1.00 58.72 81 LEU A N 1
ATOM 605 C CA . LEU A 1 81 ? 26.005 20.973 37.507 1.00 58.72 81 LEU A CA 1
ATOM 606 C C . LEU A 1 81 ? 26.944 21.958 36.801 1.00 58.72 81 LEU A C 1
ATOM 608 O O . LEU A 1 81 ? 27.993 21.532 36.319 1.00 58.72 81 LEU A O 1
ATOM 612 N N . ARG A 1 82 ? 26.588 23.244 36.765 1.00 56.12 82 ARG A N 1
ATOM 613 C CA . ARG A 1 82 ? 27.445 24.343 37.245 1.00 56.12 82 ARG A CA 1
ATOM 614 C C . ARG A 1 82 ? 26.856 25.718 36.921 1.00 56.12 82 ARG A C 1
ATOM 616 O O . ARG A 1 82 ? 26.617 26.025 35.764 1.00 56.12 82 ARG A O 1
ATOM 623 N N . SER A 1 83 ? 26.796 26.523 37.989 1.00 46.34 83 SER A N 1
ATOM 624 C CA . SER A 1 83 ? 27.105 27.962 38.037 1.00 46.34 83 SER A CA 1
ATOM 625 C C . SER A 1 83 ? 26.156 28.882 37.263 1.00 46.34 83 SER A C 1
ATOM 627 O O . SER A 1 83 ? 26.246 28.990 36.052 1.00 46.34 83 SER A O 1
ATOM 629 N N . SER A 1 84 ? 25.137 29.489 37.875 1.00 56.81 84 SER A N 1
ATOM 630 C CA . SER A 1 84 ? 25.192 30.695 38.727 1.00 56.81 84 SER A CA 1
ATOM 631 C C . SER A 1 84 ? 26.005 31.866 38.162 1.00 56.81 84 SER A C 1
ATOM 633 O O . SER A 1 84 ? 27.195 31.713 37.902 1.00 56.81 84 SER A O 1
ATOM 635 N N . SER A 1 85 ? 25.357 33.038 38.192 1.00 51.03 85 SER A N 1
ATOM 636 C CA . SER A 1 85 ? 25.892 34.404 38.105 1.00 51.03 85 SER A CA 1
ATOM 637 C C . SER A 1 85 ? 25.961 35.039 36.716 1.00 51.03 85 SER A C 1
ATOM 639 O O . SER A 1 85 ? 26.923 34.842 35.992 1.00 51.03 85 SER A O 1
ATOM 641 N N . GLY A 1 86 ? 24.950 35.878 36.451 1.00 51.38 86 GLY A N 1
ATOM 642 C CA . GLY A 1 86 ? 25.104 37.243 35.938 1.00 51.38 86 GLY A CA 1
ATOM 643 C C . GLY A 1 86 ? 25.665 37.426 34.532 1.00 51.38 86 GLY A C 1
ATOM 644 O O . GLY A 1 86 ? 26.837 37.196 34.309 1.00 51.38 86 GLY A O 1
ATOM 645 N N . GLU A 1 87 ? 24.851 37.966 33.625 1.00 50.16 87 GLU A N 1
ATOM 646 C CA . GLU A 1 87 ? 25.072 39.297 33.034 1.00 50.16 87 GLU A CA 1
ATOM 647 C C . GLU A 1 87 ? 24.017 39.587 31.957 1.00 50.16 87 GLU A C 1
ATOM 649 O O . GLU A 1 87 ? 23.619 38.728 31.172 1.00 50.16 87 GLU A O 1
ATOM 654 N N . LYS A 1 88 ? 23.519 40.827 31.977 1.00 52.34 88 LYS A N 1
ATOM 655 C CA . LYS A 1 88 ? 22.662 41.412 30.946 1.00 52.34 88 LYS A CA 1
ATOM 656 C C . LYS A 1 88 ? 23.504 41.637 29.690 1.00 52.34 88 LYS A C 1
A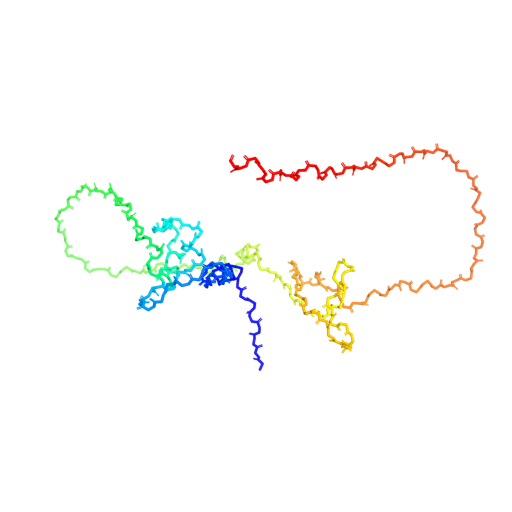TOM 658 O O . LYS A 1 88 ? 24.536 42.294 29.770 1.00 52.34 88 LYS A O 1
ATOM 663 N N . GLY A 1 89 ? 23.017 41.183 28.541 1.00 41.88 89 GLY A N 1
ATOM 664 C CA . GLY A 1 89 ? 23.611 41.494 27.245 1.00 41.88 89 GLY A CA 1
ATOM 665 C C . GLY A 1 89 ? 22.649 41.193 26.105 1.00 41.88 89 GLY A C 1
ATOM 666 O O . GLY A 1 89 ? 22.531 40.051 25.672 1.00 41.88 89 GLY A O 1
ATOM 667 N N . GLU A 1 90 ? 21.961 42.230 25.626 1.00 51.75 90 GLU A N 1
ATOM 668 C CA . GLU A 1 90 ? 21.406 42.275 24.275 1.00 51.75 90 GLU A CA 1
ATOM 669 C C . GLU A 1 90 ? 22.531 42.057 23.257 1.00 51.75 90 GLU A C 1
ATOM 671 O O . GLU A 1 90 ? 23.481 42.835 23.206 1.00 51.75 90 GLU A O 1
ATOM 676 N N . ALA A 1 91 ? 22.405 41.041 22.407 1.00 45.00 91 ALA A N 1
ATOM 677 C CA . ALA A 1 91 ? 23.067 41.021 21.110 1.00 45.00 91 ALA A CA 1
ATOM 678 C C . ALA A 1 91 ? 22.329 40.067 20.168 1.00 45.00 91 ALA A C 1
ATOM 680 O O . ALA A 1 91 ? 22.315 38.851 20.353 1.00 45.00 91 ALA A O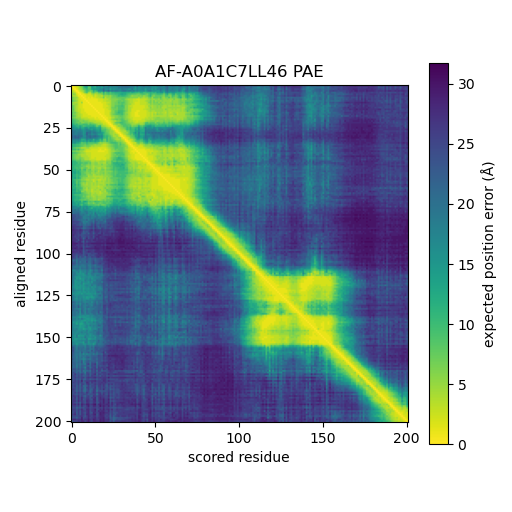 1
ATOM 681 N N . LEU A 1 92 ? 21.724 40.664 19.139 1.00 54.62 92 LEU A N 1
ATOM 682 C CA . LEU A 1 92 ? 21.235 40.023 17.925 1.00 54.62 92 LEU A CA 1
ATOM 683 C C . LEU A 1 92 ? 22.161 38.887 17.463 1.00 54.62 92 LEU A C 1
ATOM 685 O O . LEU A 1 92 ? 23.246 39.139 16.934 1.00 54.62 92 LEU A O 1
ATOM 689 N N . GLN A 1 93 ? 21.697 37.643 17.570 1.00 44.47 93 GLN A N 1
ATOM 690 C CA . GLN A 1 93 ? 22.364 36.510 16.943 1.00 44.47 93 GLN A CA 1
ATOM 691 C C . GLN A 1 93 ? 21.666 36.177 15.625 1.00 44.47 93 GLN A C 1
ATOM 693 O O . GLN A 1 93 ? 20.568 35.627 15.572 1.00 44.47 93 GLN A O 1
ATOM 698 N N . ARG A 1 94 ? 22.333 36.583 14.539 1.00 46.31 94 ARG A N 1
ATOM 699 C CA . ARG A 1 94 ? 22.015 36.215 13.160 1.00 46.31 94 ARG A CA 1
ATOM 700 C C . ARG A 1 94 ? 21.969 34.696 13.035 1.00 46.31 94 ARG A C 1
ATOM 702 O O . ARG A 1 94 ? 22.968 34.019 13.266 1.00 46.31 94 ARG A O 1
ATOM 709 N N . VAL A 1 95 ? 20.828 34.196 12.582 1.00 40.38 95 VAL A N 1
ATOM 710 C CA . VAL A 1 95 ? 20.670 32.836 12.067 1.00 40.38 95 VAL A CA 1
ATOM 711 C C . VAL A 1 95 ? 21.654 32.638 10.903 1.00 40.38 95 VAL A C 1
ATOM 713 O O . VAL A 1 95 ? 21.653 33.456 9.973 1.00 40.38 95 VAL A O 1
ATOM 716 N N . PRO A 1 96 ? 22.512 31.602 10.905 1.00 44.69 96 PRO A N 1
ATOM 717 C CA . PRO A 1 96 ? 23.331 31.298 9.746 1.00 44.69 96 PRO A CA 1
ATOM 718 C C . PRO A 1 96 ? 22.421 30.853 8.598 1.00 44.69 96 PRO A C 1
ATOM 720 O O . PRO A 1 96 ? 21.777 29.808 8.640 1.00 44.69 96 PRO A O 1
ATOM 723 N N . ARG A 1 97 ? 22.376 31.691 7.560 1.00 44.53 97 ARG A N 1
ATOM 724 C CA . ARG A 1 97 ? 21.784 31.412 6.252 1.00 44.53 97 ARG A CA 1
ATOM 725 C C . ARG A 1 97 ? 22.558 30.248 5.627 1.00 44.53 97 ARG A C 1
ATOM 727 O O . ARG A 1 97 ? 23.592 30.466 4.994 1.00 44.53 97 ARG A O 1
ATOM 734 N N . MET A 1 98 ? 22.092 29.018 5.853 1.00 38.12 98 MET A N 1
ATOM 735 C CA . MET A 1 98 ? 22.615 27.840 5.167 1.00 38.12 98 MET A CA 1
ATOM 736 C C . MET A 1 98 ? 22.437 28.047 3.665 1.00 38.12 98 MET A C 1
ATOM 738 O O . MET A 1 98 ? 21.339 28.288 3.162 1.00 38.12 98 MET A O 1
ATOM 742 N N . LYS A 1 99 ? 23.569 28.059 2.962 1.00 45.34 99 LYS A N 1
ATOM 743 C CA . LYS A 1 99 ? 23.622 28.185 1.513 1.00 45.34 99 LYS A CA 1
ATOM 744 C C . LYS A 1 99 ? 22.979 26.935 0.925 1.00 45.34 99 LYS A C 1
ATOM 746 O O . LYS A 1 99 ? 23.477 25.834 1.120 1.00 45.34 99 LYS A O 1
ATOM 751 N N . ALA A 1 100 ? 21.886 27.142 0.203 1.00 47.47 100 ALA A N 1
ATOM 752 C CA . ALA A 1 100 ? 21.280 26.164 -0.680 1.00 47.47 100 ALA A CA 1
ATOM 753 C C . ALA A 1 100 ? 22.327 25.669 -1.694 1.00 47.47 100 ALA A C 1
ATOM 755 O O . ALA A 1 100 ? 22.584 26.331 -2.698 1.00 47.47 100 ALA A O 1
ATOM 756 N N . ARG A 1 101 ? 22.986 24.542 -1.401 1.00 52.09 101 ARG A N 1
ATOM 757 C CA . ARG A 1 101 ? 23.794 23.798 -2.378 1.00 52.09 101 ARG A CA 1
ATOM 758 C C . ARG A 1 101 ? 23.928 22.303 -2.047 1.00 52.09 101 ARG A C 1
ATOM 760 O O . ARG A 1 101 ? 24.955 21.705 -2.327 1.00 52.09 101 ARG A O 1
ATOM 767 N N . GLU A 1 102 ? 22.877 21.711 -1.480 1.00 49.03 102 GLU A N 1
ATOM 768 C CA . GLU A 1 102 ? 22.782 20.261 -1.206 1.00 49.03 102 GLU A CA 1
ATOM 769 C C . GLU A 1 102 ? 21.483 19.626 -1.736 1.00 49.03 102 GLU A C 1
ATOM 771 O O . GLU A 1 102 ? 21.163 18.489 -1.410 1.00 49.03 102 GLU A O 1
ATOM 776 N N . ASN A 1 103 ? 20.731 20.321 -2.597 1.00 45.62 103 ASN A N 1
ATOM 777 C CA . ASN A 1 103 ? 19.426 19.834 -3.061 1.00 45.62 103 ASN A CA 1
ATOM 778 C C . ASN A 1 103 ? 19.467 19.080 -4.404 1.00 45.62 103 ASN A C 1
ATOM 780 O O . ASN A 1 103 ? 18.445 18.961 -5.065 1.00 45.62 103 ASN A O 1
ATOM 784 N N . GLU A 1 104 ? 20.637 18.591 -4.825 1.00 48.22 104 GLU A N 1
ATOM 785 C CA . GLU A 1 104 ? 20.787 17.836 -6.085 1.00 48.22 104 GLU A CA 1
ATOM 786 C C . GLU A 1 104 ? 21.235 16.378 -5.864 1.00 48.22 104 GLU A C 1
ATOM 788 O O . GLU A 1 104 ? 21.036 15.528 -6.725 1.00 48.22 104 GLU A O 1
ATOM 793 N N . LEU A 1 105 ? 21.753 16.041 -4.673 1.00 48.78 105 LEU A N 1
ATOM 794 C CA . LEU A 1 105 ? 22.121 14.662 -4.312 1.00 48.78 105 LEU A CA 1
ATOM 795 C C . LEU A 1 105 ? 21.070 13.951 -3.449 1.00 48.78 105 LEU A C 1
ATOM 797 O O . LEU A 1 105 ? 21.026 12.724 -3.436 1.00 48.78 105 LEU A O 1
ATOM 801 N N . LEU A 1 106 ? 20.171 14.691 -2.794 1.00 48.78 106 LEU A N 1
ATOM 802 C CA . LEU A 1 106 ? 19.068 14.109 -2.019 1.00 48.78 106 LEU A CA 1
ATOM 803 C C . LEU A 1 106 ? 17.932 13.565 -2.901 1.00 48.78 106 LEU A C 1
ATOM 805 O O . LEU A 1 106 ? 17.200 12.674 -2.479 1.00 48.78 106 LEU A O 1
ATOM 809 N N . LEU A 1 107 ? 17.838 14.014 -4.156 1.00 49.75 107 LEU A N 1
ATOM 810 C CA . LEU A 1 107 ? 16.909 13.447 -5.139 1.00 49.75 107 LEU A CA 1
ATOM 811 C C . LEU A 1 107 ? 17.326 12.039 -5.599 1.00 49.75 107 LEU A C 1
ATOM 813 O O . LEU A 1 107 ? 16.452 11.225 -5.888 1.00 49.75 107 LEU A O 1
ATOM 817 N N . ARG A 1 108 ? 18.625 11.697 -5.552 1.00 48.78 108 ARG A N 1
ATOM 818 C CA . ARG A 1 108 ? 19.124 10.339 -5.856 1.00 48.78 108 ARG A CA 1
ATOM 819 C C . ARG A 1 108 ? 18.880 9.313 -4.744 1.00 48.78 108 ARG A C 1
ATOM 821 O O . ARG A 1 108 ? 18.965 8.122 -5.011 1.00 48.78 108 ARG A O 1
ATOM 828 N N . ALA A 1 109 ? 18.567 9.755 -3.527 1.00 51.22 109 ALA A N 1
ATOM 829 C CA . ALA A 1 109 ? 18.289 8.879 -2.384 1.00 51.22 109 ALA A CA 1
ATOM 830 C C . ALA A 1 109 ? 16.798 8.821 -2.020 1.00 51.22 109 ALA A C 1
ATOM 832 O O . ALA A 1 109 ? 16.423 8.156 -1.059 1.00 51.22 109 ALA A O 1
ATOM 833 N N . SER A 1 110 ? 15.943 9.528 -2.765 1.00 49.94 110 SER A N 1
ATOM 834 C CA . SER A 1 110 ? 14.543 9.698 -2.382 1.00 49.94 110 SER A CA 1
ATOM 835 C C . SER A 1 110 ? 13.679 8.452 -2.608 1.00 49.94 110 SER A C 1
ATOM 837 O O . SER A 1 110 ? 12.560 8.412 -2.113 1.00 49.94 110 SER A O 1
ATOM 839 N N . GLY A 1 111 ? 14.184 7.425 -3.308 1.00 60.34 111 GLY A N 1
ATOM 840 C CA . GLY A 1 111 ? 13.482 6.148 -3.499 1.00 60.34 111 GLY A CA 1
ATOM 841 C C . GLY A 1 111 ? 12.130 6.266 -4.213 1.00 60.34 111 GLY A C 1
ATOM 842 O O . GLY A 1 111 ? 11.417 5.272 -4.326 1.00 60.34 111 GLY A O 1
ATOM 843 N N . TYR A 1 112 ? 11.765 7.461 -4.685 1.00 62.72 112 TYR A N 1
ATOM 844 C CA . TYR A 1 112 ? 10.555 7.663 -5.457 1.00 62.72 112 TYR A CA 1
ATOM 845 C C . TYR A 1 112 ? 10.785 7.156 -6.879 1.00 62.72 112 TYR A C 1
ATOM 847 O O . TYR A 1 112 ? 11.866 7.376 -7.439 1.00 62.72 112 TYR A O 1
ATOM 855 N N . PRO A 1 113 ? 9.789 6.483 -7.473 1.00 72.75 113 PRO A N 1
ATOM 856 C CA . PRO A 1 113 ? 9.870 6.122 -8.875 1.00 72.75 113 PRO A CA 1
ATOM 857 C C . PRO A 1 113 ? 9.970 7.396 -9.713 1.00 72.75 113 PRO A C 1
ATOM 859 O O . PRO A 1 113 ? 9.241 8.363 -9.494 1.00 72.75 113 PRO A O 1
ATOM 862 N N . ALA A 1 114 ? 10.903 7.403 -10.660 1.00 81.75 114 ALA A N 1
ATOM 863 C CA . ALA A 1 114 ? 11.082 8.521 -11.579 1.00 81.75 114 ALA A CA 1
ATOM 864 C C . ALA A 1 114 ? 9.969 8.572 -12.639 1.00 81.75 114 ALA A C 1
ATOM 866 O O . ALA A 1 114 ? 9.802 9.593 -13.304 1.00 81.75 114 ALA A O 1
ATOM 867 N N . GLU A 1 115 ? 9.220 7.479 -12.795 1.00 90.31 115 GLU A N 1
ATOM 868 C CA . GLU A 1 115 ? 8.124 7.353 -13.744 1.00 90.31 115 GLU A CA 1
ATOM 869 C C . GLU A 1 115 ? 7.012 6.465 -13.170 1.00 90.31 115 GLU A C 1
ATOM 871 O O . GLU A 1 115 ? 7.284 5.437 -12.552 1.00 90.31 115 GLU A O 1
ATOM 876 N N . GLU A 1 116 ? 5.756 6.853 -13.377 1.00 92.38 116 GLU A N 1
ATOM 877 C CA . GLU A 1 116 ? 4.577 6.078 -12.984 1.00 92.38 116 GLU A CA 1
ATOM 878 C C . GLU A 1 116 ? 3.612 5.989 -14.172 1.00 92.38 116 GLU A C 1
ATOM 880 O O . GLU A 1 116 ? 3.369 6.998 -14.839 1.00 92.38 116 GLU A O 1
ATOM 885 N N . ARG A 1 117 ? 3.055 4.801 -14.439 1.00 93.19 117 ARG A N 1
ATOM 886 C CA . ARG A 1 117 ? 2.051 4.586 -15.498 1.00 93.19 117 ARG A CA 1
ATOM 887 C C . ARG A 1 117 ? 0.924 3.687 -15.016 1.00 93.19 117 ARG A C 1
ATOM 889 O O . ARG A 1 117 ? 1.147 2.779 -14.221 1.00 93.19 117 ARG A O 1
ATOM 896 N N . TRP A 1 118 ? -0.279 3.944 -15.514 1.00 92.88 118 TRP A N 1
ATOM 897 C CA . TRP A 1 118 ? -1.458 3.132 -15.236 1.00 92.88 118 TRP A CA 1
ATOM 898 C C . TRP A 1 118 ? -1.841 2.341 -16.478 1.00 92.88 118 TRP A C 1
ATOM 900 O O . TRP A 1 118 ? -1.970 2.929 -17.551 1.00 92.88 118 TRP A O 1
ATOM 910 N N . THR A 1 119 ? -2.084 1.045 -16.313 1.00 92.25 119 THR A N 1
ATOM 911 C CA . THR A 1 119 ? -2.683 0.192 -17.345 1.00 92.25 119 THR A CA 1
ATOM 912 C C . THR A 1 119 ? -3.916 -0.515 -16.788 1.00 92.25 119 THR A C 1
ATOM 914 O O . THR A 1 119 ? -4.147 -0.534 -15.577 1.00 92.25 119 THR A O 1
ATOM 917 N N . TRP A 1 120 ? -4.756 -1.037 -17.677 1.00 91.38 120 TRP A N 1
ATOM 918 C CA . TRP A 1 120 ? -5.932 -1.823 -17.319 1.00 91.38 120 TRP A CA 1
ATOM 919 C C . TRP A 1 120 ? -5.692 -3.252 -17.777 1.00 91.38 120 TRP A C 1
ATOM 921 O O . TRP A 1 120 ? -5.806 -3.535 -18.965 1.00 91.38 120 TRP A O 1
ATOM 931 N N . GLU A 1 121 ? -5.356 -4.123 -16.831 1.00 90.69 121 GLU A N 1
ATOM 932 C CA . GLU A 1 121 ? -5.017 -5.516 -17.117 1.00 90.69 121 GLU A CA 1
ATOM 933 C C . GLU A 1 121 ? -6.219 -6.412 -16.829 1.00 90.69 121 GLU A C 1
ATOM 935 O O . GLU A 1 121 ? -6.868 -6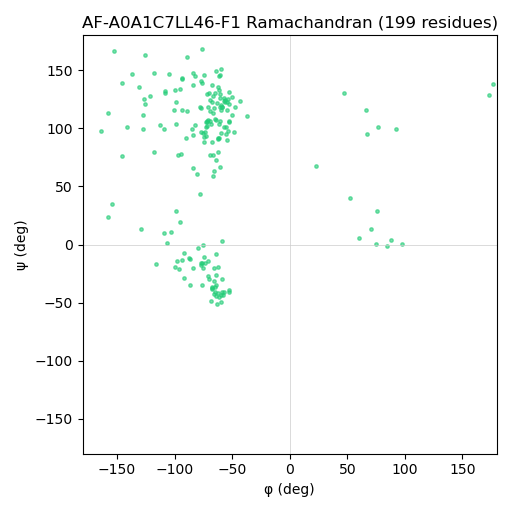.304 -15.784 1.00 90.69 121 GLU A O 1
ATOM 940 N N . ASP A 1 122 ? -6.532 -7.308 -17.755 1.00 91.81 122 ASP A N 1
ATOM 941 C CA . ASP A 1 122 ? -7.568 -8.323 -17.590 1.00 91.81 122 ASP A CA 1
ATOM 942 C C . ASP A 1 122 ? -6.992 -9.671 -17.119 1.00 91.81 122 ASP A C 1
ATOM 944 O O . ASP A 1 122 ? -7.713 -10.452 -16.487 1.00 91.81 122 ASP A O 1
ATOM 948 N N . ILE A 1 123 ? -5.690 -9.895 -17.341 1.00 89.25 123 ILE A N 1
ATOM 949 C CA . ILE A 1 123 ? -4.916 -11.064 -16.916 1.00 89.25 123 ILE A CA 1
ATOM 950 C C . ILE A 1 123 ? -3.678 -10.611 -16.130 1.00 89.25 123 ILE A C 1
ATOM 952 O O . ILE A 1 123 ? -2.842 -9.869 -16.633 1.00 89.25 123 ILE A O 1
ATOM 956 N N . ILE A 1 124 ? -3.509 -11.113 -14.904 1.00 88.94 124 ILE A N 1
ATOM 957 C CA . ILE A 1 124 ? -2.326 -10.860 -14.069 1.00 88.94 124 ILE A CA 1
ATOM 958 C C . ILE A 1 124 ? -1.741 -12.205 -13.643 1.00 88.94 124 ILE A C 1
ATOM 960 O O . ILE A 1 124 ? -2.423 -13.007 -13.010 1.00 88.94 124 ILE A O 1
ATOM 964 N N . ALA A 1 125 ? -0.478 -12.469 -13.996 1.00 87.06 125 ALA A N 1
ATOM 965 C CA . ALA A 1 125 ? 0.210 -13.732 -13.691 1.00 87.06 125 ALA A CA 1
ATOM 966 C C . ALA A 1 125 ? -0.572 -14.988 -14.145 1.00 87.06 125 ALA A C 1
ATOM 968 O O . ALA A 1 125 ? -0.654 -15.984 -13.429 1.00 87.06 125 ALA A O 1
ATOM 969 N N . GLY A 1 126 ? -1.190 -14.920 -15.330 1.00 89.81 126 GLY A N 1
ATOM 970 C CA . GLY A 1 126 ? -2.016 -16.000 -15.885 1.00 89.81 126 GLY A CA 1
ATOM 971 C C . GLY A 1 126 ? -3.400 -16.146 -15.241 1.00 89.81 126 GLY A C 1
ATOM 972 O O . GLY A 1 126 ? -4.168 -17.015 -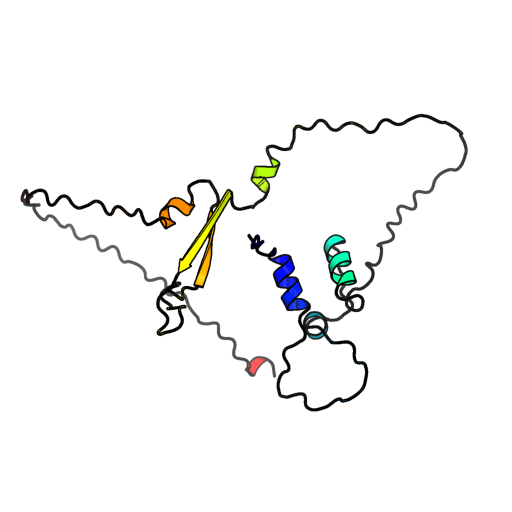15.646 1.00 89.81 126 GLY A O 1
ATOM 973 N N . VAL A 1 127 ? -3.745 -15.299 -14.267 1.00 88.81 127 VAL A N 1
ATOM 974 C CA . VAL A 1 127 ? -5.057 -15.284 -13.614 1.00 88.81 127 VAL A CA 1
ATOM 975 C C . VAL A 1 127 ? -5.922 -14.194 -14.236 1.00 88.81 127 VAL A C 1
ATOM 977 O O . VAL A 1 127 ? -5.557 -13.020 -14.216 1.00 88.81 127 VAL A O 1
ATOM 980 N N . GLN A 1 128 ? -7.092 -14.569 -14.755 1.00 89.44 128 GLN A N 1
ATOM 981 C CA . GLN A 1 128 ? -8.092 -13.608 -15.220 1.00 89.44 128 GLN A CA 1
ATOM 982 C C . GLN A 1 128 ? -8.678 -12.860 -14.011 1.00 89.44 128 GLN A C 1
ATOM 984 O O . GLN A 1 128 ? -9.340 -13.465 -13.168 1.00 89.44 128 GLN A O 1
ATOM 989 N N . VAL A 1 129 ? -8.442 -11.552 -13.925 1.00 88.50 129 VAL A N 1
ATOM 990 C CA . VAL A 1 129 ? -8.911 -10.696 -12.816 1.00 88.50 129 VAL A CA 1
ATOM 991 C C . VAL A 1 129 ? -10.192 -9.926 -13.149 1.00 88.50 129 VAL A C 1
ATOM 993 O O . VAL A 1 129 ? -10.852 -9.404 -12.251 1.00 88.50 129 VAL A O 1
ATOM 996 N N . GLY A 1 130 ? -10.568 -9.871 -14.428 1.00 84.12 130 GLY A N 1
ATOM 997 C CA . GLY A 1 130 ? -11.801 -9.226 -14.871 1.00 84.12 130 GLY A CA 1
ATOM 998 C C . GLY A 1 130 ? -13.064 -10.029 -14.554 1.00 84.12 130 GLY A C 1
ATOM 999 O O . GLY A 1 130 ? -13.074 -11.260 -14.603 1.00 84.12 130 GLY A O 1
ATOM 1000 N N . ALA A 1 131 ? -14.162 -9.328 -14.252 1.00 77.44 131 ALA A N 1
ATOM 1001 C CA . ALA A 1 131 ? -15.460 -9.960 -14.036 1.00 77.44 131 ALA A CA 1
ATOM 1002 C C . ALA A 1 131 ? -15.934 -10.656 -15.323 1.00 77.44 131 ALA A C 1
ATOM 1004 O O . ALA A 1 131 ? -16.085 -10.026 -16.374 1.00 77.44 131 ALA A O 1
ATOM 1005 N N . GLN A 1 132 ? -16.184 -11.963 -15.233 1.00 79.38 132 GLN A N 1
ATOM 1006 C CA . GLN A 1 132 ? -16.579 -12.779 -16.376 1.00 79.38 132 GLN A CA 1
ATOM 1007 C C . GLN A 1 132 ? -17.873 -12.229 -17.001 1.00 79.38 132 GLN A C 1
ATOM 1009 O O . GLN A 1 132 ? -18.911 -12.155 -16.347 1.00 79.38 132 GLN A O 1
ATOM 1014 N N . GLY A 1 133 ? -17.799 -11.820 -18.271 1.00 80.31 133 GLY A N 1
ATOM 1015 C CA . GLY A 1 133 ? -18.940 -11.287 -19.026 1.00 80.31 133 GLY A CA 1
ATOM 1016 C C . GLY A 1 133 ? -19.046 -9.759 -19.099 1.00 80.31 133 GLY A C 1
ATOM 1017 O O . GLY A 1 133 ? -19.962 -9.267 -19.755 1.00 80.31 133 GLY A O 1
ATOM 1018 N N . VAL A 1 134 ? -18.120 -8.999 -18.501 1.00 75.50 134 VAL A N 1
ATOM 1019 C CA . VAL A 1 134 ? -18.056 -7.537 -18.670 1.00 75.50 134 VAL A CA 1
ATOM 1020 C C . VAL A 1 134 ? -16.838 -7.175 -19.519 1.00 75.50 134 VAL A C 1
ATOM 1022 O O . VAL A 1 134 ? -15.710 -7.125 -19.034 1.00 75.50 134 VAL A O 1
ATOM 1025 N N . SER A 1 135 ? -17.060 -6.932 -20.813 1.00 70.25 135 SER A N 1
ATOM 1026 C CA . SER A 1 135 ? -16.005 -6.449 -21.712 1.00 70.25 135 SER A CA 1
ATOM 1027 C C . SER A 1 135 ? -15.474 -5.099 -21.211 1.00 70.25 135 SER A C 1
ATOM 1029 O O . SER A 1 135 ? -16.257 -4.186 -20.949 1.00 70.25 135 SER A O 1
ATOM 1031 N N . GLY A 1 136 ? -14.154 -4.996 -21.029 1.00 74.19 136 GLY A N 1
ATOM 1032 C CA . GLY A 1 136 ? -13.486 -3.793 -20.517 1.00 74.19 136 GLY A CA 1
ATOM 1033 C C . GLY A 1 136 ? -13.372 -3.692 -18.990 1.00 74.19 136 GLY A C 1
ATOM 1034 O O . GLY A 1 136 ? -12.868 -2.687 -18.495 1.00 74.19 136 GLY A O 1
ATOM 1035 N N . ALA A 1 137 ? -13.795 -4.705 -18.227 1.00 78.44 137 ALA A N 1
ATOM 1036 C CA . ALA A 1 137 ? -13.594 -4.745 -16.776 1.00 78.44 137 ALA A CA 1
ATOM 1037 C C . ALA A 1 137 ? -12.203 -5.294 -16.412 1.00 78.44 137 ALA A C 1
ATOM 1039 O O . ALA A 1 137 ? -12.094 -6.381 -15.852 1.00 78.44 137 ALA A O 1
ATOM 1040 N N . GLY A 1 138 ? -11.141 -4.564 -16.757 1.00 87.38 138 GLY A N 1
ATOM 1041 C CA . GLY A 1 138 ? -9.799 -4.835 -16.231 1.00 87.38 138 GLY A CA 1
ATOM 1042 C C . GLY A 1 138 ? -9.647 -4.354 -14.784 1.00 87.38 138 GLY A C 1
ATOM 1043 O O . GLY A 1 138 ? -10.475 -3.593 -14.276 1.00 87.38 138 GLY A O 1
ATOM 1044 N N . VAL A 1 139 ? -8.569 -4.762 -14.120 1.00 89.25 139 VAL A N 1
ATOM 1045 C CA . VAL A 1 139 ? -8.126 -4.160 -12.856 1.00 89.25 139 VAL A CA 1
ATOM 1046 C C . VAL A 1 139 ? -7.065 -3.102 -13.181 1.00 89.25 139 VAL A C 1
ATOM 1048 O O . VAL A 1 139 ? -6.162 -3.376 -13.973 1.00 89.25 139 VAL A O 1
ATOM 1051 N N . PRO A 1 140 ? -7.142 -1.890 -12.603 1.00 92.75 140 PRO A N 1
ATOM 1052 C CA . PRO A 1 140 ? -6.113 -0.883 -12.818 1.00 92.75 140 PRO A CA 1
ATOM 1053 C C . PRO A 1 140 ? -4.803 -1.304 -12.134 1.00 92.75 140 PRO A C 1
ATOM 1055 O O . PRO A 1 140 ? -4.771 -1.522 -10.921 1.00 92.75 140 PRO A O 1
ATOM 1058 N N . VAL A 1 141 ? -3.717 -1.375 -12.903 1.00 92.50 141 VAL A N 1
ATOM 1059 C CA . VAL A 1 141 ? -2.363 -1.688 -12.430 1.00 92.50 141 VAL A CA 1
ATOM 1060 C C . VAL A 1 141 ? -1.500 -0.430 -12.490 1.00 92.50 141 VAL A C 1
ATOM 1062 O O . VAL A 1 141 ? -1.466 0.266 -13.503 1.00 92.50 141 VAL A O 1
ATOM 1065 N N . LEU A 1 142 ? -0.808 -0.128 -11.387 1.00 93.62 142 LEU A N 1
ATOM 1066 C CA . LEU A 1 142 ? 0.149 0.975 -11.295 1.00 93.62 142 LEU A CA 1
ATOM 1067 C C . LEU A 1 142 ? 1.578 0.448 -11.420 1.00 93.62 142 LEU A C 1
ATOM 1069 O O . LEU A 1 142 ? 2.081 -0.235 -10.526 1.00 93.62 142 LEU A O 1
ATOM 1073 N N . TRP A 1 143 ? 2.252 0.855 -12.486 1.00 92.44 143 TRP A N 1
ATOM 1074 C CA . TRP A 1 143 ? 3.650 0.557 -12.756 1.00 92.44 143 TRP A CA 1
ATOM 1075 C C . TRP A 1 143 ? 4.554 1.671 -12.238 1.00 92.44 143 TRP A C 1
ATOM 1077 O O . TRP A 1 143 ? 4.211 2.852 -12.311 1.00 92.44 143 TRP A O 1
ATOM 1087 N N . ARG A 1 144 ? 5.723 1.292 -11.716 1.00 92.75 144 ARG A N 1
ATOM 1088 C CA . ARG A 1 144 ? 6.711 2.201 -11.120 1.00 92.75 144 ARG A CA 1
ATOM 1089 C C . ARG A 1 144 ? 8.074 1.973 -11.770 1.00 92.75 144 ARG A C 1
ATOM 1091 O O . ARG A 1 144 ? 8.680 0.924 -11.576 1.00 92.75 144 ARG A O 1
ATOM 1098 N N . GLY A 1 145 ? 8.543 2.954 -12.532 1.00 90.81 145 GLY A N 1
ATOM 1099 C CA . GLY A 1 145 ? 9.838 2.956 -13.204 1.00 90.81 145 GLY A CA 1
ATOM 1100 C C . GLY A 1 145 ? 10.917 3.634 -12.364 1.00 90.81 145 GLY A C 1
ATOM 1101 O O . GLY A 1 145 ? 10.678 4.649 -11.704 1.00 90.81 145 GLY A O 1
ATOM 1102 N N . CYS A 1 146 ? 12.135 3.095 -12.397 1.00 86.38 146 CYS A N 1
ATOM 1103 C CA . CYS A 1 146 ? 13.281 3.687 -11.699 1.00 86.38 146 CYS A CA 1
ATOM 1104 C C . CYS A 1 146 ? 13.872 4.908 -12.431 1.00 86.38 146 CYS A C 1
ATOM 1106 O O . CYS A 1 146 ? 14.617 5.685 -11.835 1.00 86.38 146 CYS A O 1
ATOM 1108 N N . GLY A 1 147 ? 13.527 5.094 -13.708 1.00 83.75 147 GLY A N 1
ATOM 1109 C CA . GLY A 1 147 ? 14.013 6.154 -14.588 1.00 83.75 147 GLY A CA 1
ATOM 1110 C C . GLY A 1 147 ? 12.989 6.480 -15.674 1.00 83.75 147 GLY A C 1
ATOM 1111 O O . GLY A 1 147 ? 12.054 5.715 -15.889 1.00 83.75 147 GLY A O 1
ATOM 1112 N N . ARG A 1 148 ? 13.188 7.603 -16.368 1.00 86.81 148 ARG A N 1
ATOM 1113 C CA . ARG A 1 148 ? 12.401 7.963 -17.554 1.00 86.81 148 ARG A CA 1
ATOM 1114 C C . ARG A 1 148 ? 12.654 6.951 -18.677 1.00 86.81 148 ARG A C 1
ATOM 1116 O O . ARG A 1 148 ? 13.813 6.689 -18.988 1.00 86.81 148 ARG A O 1
ATOM 1123 N N . GLY A 1 149 ? 11.587 6.435 -19.272 1.00 85.94 149 GLY A N 1
ATOM 1124 C CA . GLY A 1 149 ? 11.604 5.407 -20.312 1.00 85.94 149 GLY A CA 1
ATOM 1125 C C . GLY A 1 149 ? 11.682 3.976 -19.773 1.00 85.94 149 GLY A C 1
ATOM 1126 O O . GLY A 1 149 ? 11.638 3.014 -20.531 1.00 85.94 149 GLY A O 1
ATOM 1127 N N . CYS A 1 150 ? 11.760 3.795 -18.447 1.00 90.31 150 CYS A N 1
ATOM 1128 C CA . CYS A 1 150 ? 11.806 2.462 -17.838 1.00 90.31 150 CYS A CA 1
ATOM 1129 C C . CYS A 1 150 ? 10.497 1.686 -18.053 1.00 90.31 150 CYS A C 1
ATOM 1131 O O . CYS A 1 150 ? 10.491 0.469 -17.907 1.00 90.31 150 CYS A O 1
ATOM 1133 N N . LEU A 1 151 ? 9.403 2.388 -18.359 1.00 93.62 151 LEU A N 1
ATOM 1134 C CA . LEU A 1 151 ? 8.075 1.822 -18.583 1.00 93.62 151 LEU A CA 1
ATOM 1135 C C . LEU A 1 151 ? 7.635 1.869 -20.058 1.00 93.62 151 LEU A C 1
ATOM 1137 O O . LEU A 1 151 ? 6.478 1.574 -20.333 1.00 93.62 151 LEU A O 1
ATOM 1141 N N . ASP A 1 152 ? 8.526 2.209 -20.999 1.00 91.81 152 ASP A N 1
ATOM 1142 C CA . ASP A 1 152 ? 8.182 2.316 -22.432 1.00 91.81 152 ASP A CA 1
ATOM 1143 C C . ASP A 1 152 ? 7.749 0.970 -23.037 1.00 91.81 152 ASP A C 1
ATOM 1145 O O . ASP A 1 152 ? 6.941 0.929 -23.959 1.00 91.81 152 ASP A O 1
ATOM 1149 N N . PHE A 1 153 ? 8.209 -0.148 -22.468 1.00 89.38 153 PHE A N 1
ATOM 1150 C CA . PHE A 1 153 ? 7.798 -1.490 -22.892 1.00 89.38 153 PHE A CA 1
ATOM 1151 C C . PHE A 1 153 ? 6.292 -1.761 -22.704 1.00 89.38 153 PHE A C 1
ATOM 1153 O O . PHE A 1 153 ? 5.756 -2.672 -23.326 1.00 89.38 153 PHE A O 1
ATOM 1160 N N . LEU A 1 154 ? 5.602 -0.988 -21.855 1.00 91.44 154 LEU A N 1
ATOM 1161 C CA . LEU A 1 154 ? 4.162 -1.137 -21.621 1.00 91.44 154 LEU A CA 1
ATOM 1162 C C . LEU A 1 154 ? 3.303 -0.546 -22.741 1.00 91.44 154 LEU A C 1
ATOM 1164 O O . LEU A 1 154 ? 2.125 -0.880 -22.827 1.00 91.44 154 LEU A O 1
ATOM 1168 N N . ASP A 1 155 ? 3.857 0.320 -23.594 1.00 89.00 155 ASP A N 1
ATOM 1169 C CA . ASP A 1 155 ? 3.086 0.969 -24.663 1.00 89.00 155 ASP A CA 1
ATOM 1170 C C . ASP A 1 155 ? 2.780 0.019 -25.833 1.00 89.00 155 ASP A C 1
ATOM 1172 O O . ASP A 1 155 ? 2.104 0.402 -26.788 1.00 89.00 155 ASP A O 1
ATOM 1176 N N . GLY A 1 156 ? 3.236 -1.235 -25.760 1.00 75.75 156 GLY A N 1
ATOM 1177 C CA . GLY A 1 156 ? 2.875 -2.265 -26.728 1.00 75.75 156 GLY A CA 1
ATOM 1178 C C . GLY A 1 156 ? 3.496 -2.069 -28.111 1.00 75.75 156 GLY A C 1
ATOM 1179 O O . GLY A 1 156 ? 3.107 -2.769 -29.041 1.00 75.75 156 GLY A O 1
ATOM 1180 N N . GLU A 1 157 ? 4.497 -1.193 -28.266 1.00 59.41 157 GLU A N 1
ATOM 1181 C CA . GLU A 1 157 ? 5.357 -1.161 -29.459 1.00 59.41 157 GLU A CA 1
ATOM 1182 C C . GLU A 1 157 ? 6.410 -2.283 -29.424 1.00 59.41 157 GLU A C 1
ATOM 1184 O O . GLU A 1 157 ? 7.563 -2.095 -29.819 1.00 59.41 157 GLU A O 1
ATOM 1189 N N . GLU A 1 158 ? 6.012 -3.500 -29.037 1.00 57.91 158 GLU A N 1
ATOM 1190 C CA . GLU A 1 158 ? 6.654 -4.686 -29.597 1.00 57.91 158 GLU A CA 1
ATOM 1191 C C . GLU A 1 158 ? 6.273 -4.720 -31.076 1.00 57.91 158 GLU A C 1
ATOM 1193 O O . GLU A 1 158 ? 5.412 -5.469 -31.538 1.00 57.91 158 GLU A O 1
ATOM 1198 N N . THR A 1 159 ? 6.952 -3.868 -31.844 1.00 56.00 159 THR A N 1
ATOM 1199 C CA . THR A 1 159 ? 7.214 -4.130 -33.246 1.00 56.00 159 THR A CA 1
ATOM 1200 C C . THR A 1 159 ? 8.066 -5.387 -33.215 1.00 56.00 159 THR A C 1
ATOM 1202 O O . THR A 1 159 ? 9.295 -5.321 -33.246 1.00 56.00 159 THR A O 1
ATOM 1205 N N . LEU A 1 160 ? 7.417 -6.548 -33.051 1.00 65.06 160 LEU A N 1
ATOM 1206 C CA . LEU A 1 160 ? 8.007 -7.815 -33.432 1.00 65.06 160 LEU A CA 1
ATOM 1207 C C . LEU A 1 160 ? 8.633 -7.513 -34.784 1.00 65.06 160 LEU A C 1
ATOM 1209 O O . LEU A 1 160 ? 7.916 -6.950 -35.624 1.00 65.06 160 LEU A O 1
ATOM 1213 N N . PRO A 1 161 ? 9.946 -7.741 -34.975 1.00 60.31 161 PRO A N 1
ATOM 1214 C CA . PRO A 1 161 ? 10.525 -7.573 -36.288 1.00 60.31 161 PRO A CA 1
ATOM 1215 C C . PRO A 1 161 ? 9.602 -8.366 -37.197 1.00 60.31 161 PRO A C 1
ATOM 1217 O O . PRO A 1 161 ? 9.462 -9.578 -37.026 1.00 60.31 161 PRO A O 1
ATOM 1220 N N . GLN A 1 162 ? 8.863 -7.653 -38.055 1.00 59.84 162 GLN A N 1
ATOM 1221 C CA . GLN A 1 162 ? 8.210 -8.267 -39.186 1.00 59.84 162 GLN A CA 1
ATOM 1222 C C . GLN A 1 162 ? 9.373 -8.995 -39.821 1.00 59.84 162 GLN A C 1
ATOM 1224 O O . GLN A 1 162 ? 10.305 -8.347 -40.303 1.00 59.84 162 GLN A O 1
ATOM 1229 N N . GLY A 1 163 ? 9.391 -10.317 -39.646 1.00 55.38 163 GLY A N 1
ATOM 1230 C CA . GLY A 1 163 ? 10.198 -11.185 -40.458 1.00 55.38 163 GLY A CA 1
ATOM 1231 C C . GLY A 1 163 ? 9.774 -10.802 -41.852 1.00 55.38 163 GLY A C 1
ATOM 1232 O O . GLY A 1 163 ? 8.678 -11.137 -42.289 1.00 55.38 163 GLY A O 1
ATOM 1233 N N . ASP A 1 164 ? 10.569 -9.934 -42.463 1.00 55.16 164 ASP A N 1
ATOM 1234 C CA . ASP A 1 164 ? 10.601 -9.795 -43.888 1.00 55.16 164 ASP A CA 1
ATOM 1235 C C . ASP A 1 164 ? 10.909 -11.217 -44.327 1.00 55.16 164 ASP A C 1
ATOM 1237 O O . ASP A 1 164 ? 12.022 -11.710 -44.127 1.00 55.16 164 ASP A O 1
ATOM 1241 N N . ASP A 1 165 ? 9.858 -11.916 -44.755 1.00 59.72 165 ASP A N 1
ATOM 1242 C CA . ASP A 1 165 ? 9.910 -13.166 -45.490 1.00 59.72 165 ASP A CA 1
ATOM 1243 C C . ASP A 1 165 ? 10.660 -12.870 -46.799 1.00 59.72 165 ASP A C 1
ATOM 1245 O O . ASP A 1 165 ? 10.106 -12.862 -47.900 1.00 59.72 165 ASP A O 1
ATOM 1249 N N . GLY A 1 166 ? 11.948 -12.554 -46.667 1.00 64.25 166 GLY A N 1
ATOM 1250 C CA . GLY A 1 166 ? 12.902 -12.567 -47.744 1.00 64.25 166 GLY A CA 1
ATOM 1251 C C . GLY A 1 166 ? 12.943 -14.004 -48.254 1.00 64.25 166 GLY A C 1
ATOM 1252 O O . GLY A 1 166 ? 13.039 -14.931 -47.446 1.00 64.25 166 GLY A O 1
ATOM 1253 N N . PRO A 1 167 ? 12.809 -14.222 -49.570 1.00 61.38 167 PRO A N 1
ATOM 1254 C CA . PRO A 1 167 ? 12.705 -15.556 -50.132 1.00 61.38 167 PRO A CA 1
ATOM 1255 C C . PRO A 1 167 ? 13.962 -16.370 -49.814 1.00 61.38 167 PRO A C 1
ATOM 1257 O O . PRO A 1 167 ? 15.013 -16.130 -50.395 1.00 61.38 167 PRO A O 1
ATOM 1260 N N . ASP A 1 168 ? 13.809 -17.313 -48.886 1.00 55.44 168 ASP A N 1
ATOM 1261 C CA . ASP A 1 168 ? 14.383 -18.662 -48.848 1.00 55.44 168 ASP A CA 1
ATOM 1262 C C . ASP A 1 168 ? 15.660 -18.858 -49.695 1.00 55.44 168 ASP A C 1
ATOM 1264 O O . ASP A 1 168 ? 15.676 -19.584 -50.696 1.00 55.44 168 ASP A O 1
ATOM 1268 N N . GLU A 1 169 ? 16.761 -18.211 -49.296 1.00 64.62 169 GLU A N 1
ATOM 1269 C CA . GLU A 1 169 ? 18.094 -18.668 -49.683 1.00 64.62 169 GLU A CA 1
ATOM 1270 C C . GLU A 1 169 ? 18.434 -19.877 -48.813 1.00 64.62 169 GLU A C 1
ATOM 1272 O O . GLU A 1 169 ? 18.867 -19.763 -47.667 1.00 64.62 169 GLU A O 1
ATOM 1277 N N . ARG A 1 170 ? 18.201 -21.055 -49.393 1.00 58.91 170 ARG A N 1
ATOM 1278 C CA . ARG A 1 170 ? 18.635 -22.363 -48.901 1.00 58.91 170 ARG A CA 1
ATOM 1279 C C . ARG A 1 170 ? 20.118 -22.329 -48.523 1.00 58.91 170 ARG A C 1
ATOM 1281 O O . ARG A 1 170 ? 20.985 -22.501 -49.377 1.00 58.91 170 ARG A O 1
ATOM 1288 N N . MET A 1 171 ? 20.410 -22.134 -47.243 1.00 63.09 171 MET A N 1
ATOM 1289 C CA . MET A 1 171 ? 21.692 -22.532 -46.681 1.00 63.09 171 MET A CA 1
ATOM 1290 C C . MET A 1 171 ? 21.579 -24.005 -46.310 1.00 63.09 171 MET A C 1
ATOM 1292 O O . MET A 1 171 ? 21.010 -24.358 -45.278 1.00 63.09 171 MET A O 1
ATOM 1296 N N . ASP A 1 172 ? 22.103 -24.862 -47.182 1.00 58.72 172 ASP A N 1
ATOM 1297 C CA . ASP A 1 172 ? 22.442 -26.240 -46.843 1.00 58.72 172 ASP A CA 1
ATOM 1298 C C . ASP A 1 172 ? 23.527 -26.188 -45.751 1.00 58.72 172 ASP A C 1
ATOM 1300 O O . ASP A 1 172 ? 24.717 -26.046 -46.028 1.00 58.72 172 ASP A O 1
ATOM 1304 N N . VAL A 1 173 ? 23.101 -26.188 -44.484 1.00 65.12 173 VAL A N 1
ATOM 1305 C CA . VAL A 1 173 ? 23.999 -26.293 -43.332 1.00 65.12 173 VAL A CA 1
ATOM 1306 C C . VAL A 1 173 ? 24.308 -27.770 -43.142 1.00 65.12 173 VAL A C 1
ATOM 1308 O O . VAL A 1 173 ? 23.481 -28.533 -42.641 1.00 65.12 173 VAL A O 1
ATOM 1311 N N . ASP A 1 174 ? 25.505 -28.160 -43.575 1.00 56.19 174 ASP A N 1
ATOM 1312 C CA . ASP A 1 174 ? 26.088 -29.461 -43.283 1.00 56.19 174 ASP A CA 1
ATOM 1313 C C . ASP A 1 174 ? 26.110 -29.680 -41.763 1.00 56.19 174 ASP A C 1
ATOM 1315 O O . ASP A 1 174 ? 26.747 -28.951 -40.999 1.00 56.19 174 ASP A O 1
ATOM 1319 N N . ALA A 1 175 ? 25.351 -30.684 -41.334 1.00 55.50 175 ALA A N 1
ATOM 1320 C CA . ALA A 1 175 ? 25.251 -31.122 -39.958 1.00 55.50 175 ALA A CA 1
ATOM 1321 C C . ALA A 1 175 ? 26.546 -31.827 -39.530 1.00 55.50 175 ALA A C 1
ATOM 1323 O O . ALA A 1 175 ? 26.774 -32.981 -39.884 1.00 55.50 175 ALA A O 1
ATOM 1324 N N . ASP A 1 176 ? 27.352 -31.150 -38.715 1.00 65.75 176 ASP A N 1
ATOM 1325 C CA . ASP A 1 176 ? 28.307 -31.789 -37.808 1.00 65.75 176 ASP A CA 1
ATOM 1326 C C . ASP A 1 176 ? 27.908 -31.424 -36.370 1.00 65.75 176 ASP A C 1
ATOM 1328 O O . ASP A 1 176 ? 28.395 -30.463 -35.774 1.00 65.75 176 ASP A O 1
ATOM 1332 N N . MET A 1 177 ? 26.895 -32.135 -35.859 1.00 65.00 177 MET A N 1
ATOM 1333 C CA . MET A 1 177 ? 26.473 -32.066 -34.459 1.00 65.00 177 MET A CA 1
ATOM 1334 C C . MET A 1 177 ? 27.354 -33.020 -33.648 1.00 65.00 177 MET A C 1
ATOM 1336 O O . MET A 1 177 ? 27.076 -34.216 -33.557 1.00 65.00 177 MET A O 1
ATOM 1340 N N . GLY A 1 178 ? 28.422 -32.469 -33.072 1.00 60.75 178 GLY A N 1
ATOM 1341 C CA . GLY A 1 178 ? 29.136 -33.082 -31.959 1.00 60.75 178 GLY A CA 1
ATOM 1342 C C . GLY A 1 178 ? 28.245 -33.109 -30.717 1.00 60.75 178 GLY A C 1
ATOM 1343 O O . GLY A 1 178 ? 27.648 -32.099 -30.347 1.00 60.75 178 GLY A O 1
ATOM 1344 N N . GLU A 1 179 ? 28.126 -34.294 -30.128 1.00 65.31 179 GLU A N 1
ATOM 1345 C CA . GLU A 1 179 ? 27.404 -34.590 -28.895 1.00 65.31 179 GLU A CA 1
ATOM 1346 C C . GLU A 1 179 ? 28.041 -33.857 -27.706 1.00 65.31 179 GLU A C 1
ATOM 1348 O O . GLU A 1 179 ? 29.087 -34.277 -27.223 1.00 65.31 179 GLU A O 1
ATOM 1353 N N . ASP A 1 180 ? 27.395 -32.810 -27.196 1.00 62.12 180 ASP A N 1
ATOM 1354 C CA . ASP A 1 180 ? 27.641 -32.324 -25.837 1.00 62.12 180 ASP A CA 1
ATOM 1355 C C . ASP A 1 180 ? 26.294 -32.238 -25.101 1.00 62.12 180 ASP A C 1
ATOM 1357 O O . ASP A 1 180 ? 25.476 -31.337 -25.298 1.00 62.12 180 ASP A O 1
ATOM 1361 N N . GLU A 1 181 ? 26.035 -33.267 -24.291 1.00 63.12 181 GLU A N 1
ATOM 1362 C CA . GLU A 1 181 ? 24.882 -33.378 -23.401 1.00 63.12 181 GLU A CA 1
ATOM 1363 C C . GLU A 1 181 ? 25.058 -32.452 -22.187 1.00 63.12 181 GLU A C 1
ATOM 1365 O O . GLU A 1 181 ? 25.544 -32.861 -21.130 1.00 63.12 181 GLU A O 1
ATOM 1370 N N . ASP A 1 182 ? 24.624 -31.198 -22.302 1.00 63.47 182 ASP A N 1
ATOM 1371 C CA . ASP A 1 182 ? 24.489 -30.325 -21.136 1.00 63.47 182 ASP A CA 1
ATOM 1372 C C . ASP A 1 182 ? 23.244 -30.716 -20.323 1.00 63.47 182 ASP A C 1
ATOM 1374 O O . ASP A 1 182 ? 22.105 -30.319 -20.589 1.00 63.47 182 ASP A O 1
ATOM 1378 N N . ALA A 1 183 ? 23.477 -31.534 -19.297 1.00 59.66 183 ALA A N 1
ATOM 1379 C CA . ALA A 1 183 ? 22.496 -31.920 -18.296 1.00 59.66 183 ALA A CA 1
ATOM 1380 C C . ALA A 1 183 ? 21.984 -30.690 -17.523 1.00 59.66 183 ALA A C 1
ATOM 1382 O O . ALA A 1 183 ? 22.634 -30.172 -16.612 1.00 59.66 183 ALA A O 1
ATOM 1383 N N . VAL A 1 184 ? 20.773 -30.241 -17.851 1.00 63.12 184 VAL A N 1
ATOM 1384 C CA . VAL A 1 184 ? 20.078 -29.185 -17.109 1.00 63.12 184 VAL A CA 1
ATOM 1385 C C . VAL A 1 184 ? 19.593 -29.760 -15.775 1.00 63.12 184 VAL A C 1
ATOM 1387 O O . VAL A 1 184 ? 18.638 -30.536 -15.714 1.00 63.12 184 VAL A O 1
ATOM 1390 N N . GLN A 1 185 ? 20.271 -29.406 -14.685 1.00 64.19 185 GLN A N 1
ATOM 1391 C CA . GLN A 1 185 ? 19.901 -29.830 -13.339 1.00 64.19 185 GLN A CA 1
ATOM 1392 C C . GLN A 1 185 ? 18.625 -29.093 -12.904 1.00 64.19 185 GLN A C 1
ATOM 1394 O O . GLN A 1 185 ? 18.647 -27.904 -12.587 1.00 64.19 185 GLN A O 1
ATOM 1399 N N . ILE A 1 186 ? 17.495 -29.800 -12.902 1.00 63.06 186 ILE A N 1
ATOM 1400 C CA . ILE A 1 186 ? 16.227 -29.295 -12.372 1.00 63.06 186 ILE A CA 1
ATOM 1401 C C . ILE A 1 186 ? 16.405 -29.076 -10.864 1.00 63.06 186 ILE A C 1
ATOM 1403 O O . ILE A 1 186 ? 16.502 -30.028 -10.089 1.00 63.06 186 ILE A O 1
ATOM 1407 N N . VAL A 1 187 ? 16.471 -27.812 -10.442 1.00 62.38 187 VAL A N 1
ATOM 1408 C CA . VAL A 1 187 ? 16.488 -27.432 -9.026 1.00 62.38 187 VAL A CA 1
ATOM 1409 C C . VAL A 1 187 ? 15.086 -27.647 -8.468 1.00 62.38 187 VAL A C 1
ATOM 1411 O O . VAL A 1 187 ? 14.175 -26.848 -8.682 1.00 62.38 187 VAL A O 1
ATOM 1414 N N . GLN A 1 188 ? 14.909 -28.756 -7.760 1.00 60.00 188 GLN A N 1
ATOM 1415 C CA . GLN A 1 188 ? 13.696 -29.052 -7.016 1.00 60.00 188 GLN A CA 1
ATOM 1416 C C . GLN A 1 188 ? 13.660 -28.155 -5.771 1.00 60.00 188 GLN A C 1
ATOM 1418 O O . GLN A 1 188 ? 14.316 -28.427 -4.768 1.00 60.00 188 GLN A O 1
ATOM 1423 N N . LEU A 1 189 ? 12.942 -27.035 -5.860 1.00 62.38 189 LEU A N 1
ATOM 1424 C CA . LEU A 1 189 ? 12.664 -26.176 -4.712 1.00 62.38 189 LEU A CA 1
ATOM 1425 C C . LEU A 1 189 ? 11.659 -26.901 -3.808 1.00 62.38 189 LEU A C 1
ATOM 1427 O O . LEU A 1 189 ? 10.472 -26.972 -4.123 1.00 62.38 189 LEU A O 1
ATOM 1431 N N . GLY A 1 190 ? 12.162 -27.485 -2.718 1.00 51.91 190 GLY A N 1
ATOM 1432 C CA . GLY A 1 190 ? 11.359 -28.147 -1.692 1.00 51.91 190 GLY A CA 1
ATOM 1433 C C . GLY A 1 190 ? 10.313 -27.199 -1.100 1.00 51.91 190 GLY A C 1
ATOM 1434 O O . GLY A 1 190 ? 10.642 -26.124 -0.600 1.00 51.91 190 GLY A O 1
ATOM 1435 N N . MET A 1 191 ? 9.048 -27.614 -1.173 1.00 54.09 191 MET A N 1
ATOM 1436 C CA . MET A 1 191 ? 7.882 -26.984 -0.536 1.00 54.09 191 MET A CA 1
ATOM 1437 C C . MET A 1 191 ? 7.514 -27.703 0.775 1.00 54.09 191 MET A C 1
ATOM 1439 O O . MET A 1 191 ? 6.359 -27.743 1.196 1.00 54.09 191 MET A O 1
ATOM 1443 N N . ASP A 1 192 ? 8.499 -28.297 1.432 1.00 56.03 192 ASP A N 1
ATOM 1444 C CA . ASP A 1 192 ? 8.340 -29.143 2.606 1.00 56.03 192 ASP A CA 1
ATOM 1445 C C . ASP A 1 192 ? 8.538 -28.292 3.868 1.00 56.03 192 ASP A C 1
ATOM 1447 O O . ASP A 1 192 ? 9.589 -28.264 4.501 1.00 56.03 192 ASP A O 1
ATOM 1451 N N . GLY A 1 193 ? 7.498 -27.527 4.204 1.00 53.19 193 GLY A N 1
ATOM 1452 C CA . GLY A 1 193 ? 7.475 -26.678 5.396 1.00 53.19 193 GLY A CA 1
ATOM 1453 C C . GLY A 1 193 ? 6.075 -26.312 5.881 1.00 53.19 193 GLY A C 1
ATOM 1454 O O . GLY A 1 193 ? 5.908 -25.282 6.531 1.00 53.19 193 GLY A O 1
ATOM 1455 N N . LEU A 1 194 ? 5.057 -27.116 5.553 1.00 62.03 194 LEU A N 1
ATOM 1456 C CA . LEU A 1 194 ? 3.733 -26.964 6.148 1.00 62.03 194 LEU A CA 1
ATOM 1457 C C . LEU A 1 194 ? 3.793 -27.504 7.586 1.00 62.03 194 LEU A C 1
ATOM 1459 O O . LEU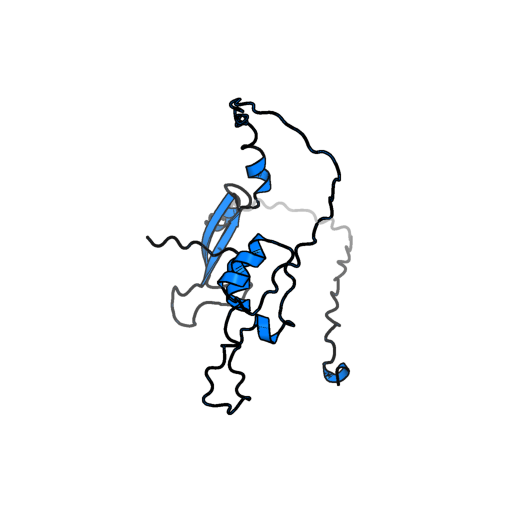 A 1 194 ? 3.655 -28.702 7.819 1.00 62.03 194 LEU A O 1
ATOM 1463 N N . VAL A 1 195 ? 4.076 -26.611 8.534 1.00 74.44 195 VAL A N 1
ATOM 1464 C CA . VAL A 1 195 ? 3.985 -26.871 9.977 1.00 74.44 195 VAL A CA 1
ATOM 1465 C C . VAL A 1 195 ? 2.570 -27.348 10.302 1.00 74.44 195 VAL A C 1
ATOM 1467 O O . VAL A 1 195 ? 1.593 -26.675 9.968 1.00 74.44 195 VAL A O 1
ATOM 1470 N N . ASP A 1 196 ? 2.474 -28.515 10.933 1.00 71.81 196 ASP A N 1
ATOM 1471 C CA . ASP A 1 196 ? 1.215 -29.110 11.367 1.00 71.81 196 ASP A CA 1
ATOM 1472 C C . ASP A 1 196 ? 0.654 -28.295 12.553 1.00 71.81 196 ASP A C 1
ATOM 1474 O O . ASP A 1 196 ? 1.314 -28.186 13.592 1.00 71.81 196 ASP A O 1
ATOM 1478 N N . PRO A 1 197 ? -0.540 -27.683 12.441 1.00 74.06 197 PRO A N 1
ATOM 1479 C CA . PRO A 1 197 ? -1.111 -26.855 13.505 1.00 74.06 197 PRO A CA 1
ATOM 1480 C C . PRO A 1 197 ? -1.434 -27.633 14.792 1.00 74.06 197 PRO A C 1
ATOM 1482 O O . PRO A 1 197 ? -1.757 -27.014 15.806 1.00 74.06 197 PRO A O 1
ATOM 1485 N N . ALA A 1 198 ? -1.336 -28.966 14.785 1.00 79.56 198 ALA A N 1
ATOM 1486 C CA . ALA A 1 198 ? -1.522 -29.795 15.971 1.00 79.56 198 ALA A CA 1
ATOM 1487 C C . ALA A 1 198 ? -0.387 -29.680 17.013 1.00 79.56 198 ALA A C 1
ATOM 1489 O O . ALA A 1 198 ? -0.586 -30.096 18.151 1.00 79.56 198 ALA A O 1
ATOM 1490 N N . GLU A 1 199 ? 0.775 -29.104 16.676 1.00 75.12 199 GLU A N 1
ATOM 1491 C CA . GLU A 1 199 ? 1.916 -28.999 17.607 1.00 75.12 199 GLU A CA 1
ATOM 1492 C C . GLU A 1 199 ? 1.797 -27.841 18.628 1.00 75.12 199 GLU A C 1
ATOM 1494 O O . GLU A 1 199 ? 2.635 -27.699 19.515 1.00 75.12 199 GLU A O 1
ATOM 1499 N N . PHE A 1 200 ? 0.744 -27.017 18.542 1.00 69.69 200 PHE A N 1
ATOM 1500 C CA . PHE A 1 200 ? 0.516 -25.862 19.429 1.00 69.69 200 PHE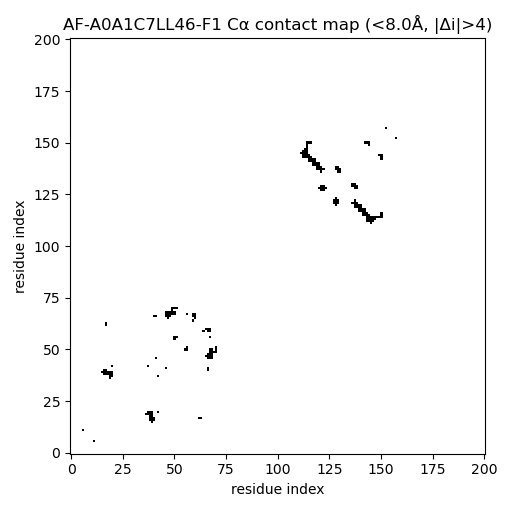 A CA 1
ATOM 1501 C C . PHE A 1 200 ? -0.554 -26.084 20.516 1.00 69.69 200 PHE A C 1
ATOM 1503 O O . PHE A 1 200 ? -0.965 -25.116 21.162 1.00 69.69 200 PHE A O 1
ATOM 1510 N N . ALA A 1 201 ? -1.020 -27.323 20.709 1.00 66.62 201 ALA A N 1
ATOM 1511 C CA . ALA A 1 201 ? -2.030 -27.681 21.713 1.00 66.62 201 ALA A CA 1
ATOM 1512 C C . ALA A 1 201 ? -1.422 -28.220 23.017 1.00 66.62 201 ALA A C 1
ATOM 1514 O O . ALA A 1 201 ? -0.487 -29.048 22.947 1.00 66.62 201 ALA A O 1
#

Sequence (201 aa):
MAHCSVPLLSELCFRVLLAPPEPTATNTQSAAGQGTQTTILQSLYQCPLEVKAPLVYETLKACVPDAVSKPTEQLSMRKRLRSSSGEKGEALQRVPRMKARENELLLRASGYPAEERWTWEDIIAGVQVGAQGVSGAGVPVLWRGCGRGCLDFLDGEETLPQGDDGPDERMDVDADMGEDEDAVQIVQLGMDGLVDPAEFA